Protein 3M5K (pdb70)

Nearest PDB structures (foldseek):
  3m5k-assembly1_B  TM=1.002E+00  e=4.365E-32  Parabacteroides distasonis ATCC 8503
  3kwk-assembly1_A-2  TM=9.848E-01  e=1.058E-24  Bacteroides thetaiotaomicron VPI-5482
  3e10-assembly1_A  TM=9.446E-01  e=2.261E-18  Clostridium acetobutylicum
  5j6c-assembly1_B  TM=9.059E-01  e=4.009E-16  Clostridioides difficile R20291
  8uc3-assembly1_B  TM=8.433E-01  e=1.432E-11  Streptomyces noursei ATCC 11455

Radius of gyration: 19.01 Å; Cα contacts (8 Å, |Δi|>4): 741; chains: 2; bounding box: 57×41×44 Å

InterPro domains:
  IPR000415 Nitroreductase-like [G3DSA:3.40.109.10] (24-194)
  IPR000415 Nitroreductase-like [SSF55469] (28-192)
  IPR029479 Nitroreductase [PF00881] (34-88)
  IPR029479 Nitroreductase [PF00881] (117-173)
  IPR050627 Nitroreductase/BluB [PTHR23026] (22-191)

Organism: Parabacteroides distasonis (strain ATCC 8503 / DSM 20701 / CIP 104284 / JCM 5825 / NCTC 11152) (NCBI:txid435591)

Foldseek 3Di:
DDVLVVLVQWQDAFQAADQDADDPVLVVVLQVQLVFDFDVPLPFKDKDKDQDQVLQCLCVQAPVNVSNRARIKIFIKGQCVSPVPPRLVSSVRSVVSSSSSQSVQKHKHWAAQPPDVSSVVSNCVSVVPDPRMGGTIMGMHGHPDDGGDDPDDCVPDDPPDD/DDPLVVLVQFQDAFDAADQDADDPVLVVVLQVLLVFDDDVPLPFKDKDKDQDQVLQVLCVQAPPSVSNRFRIKIWIKGQCVSPVPCRLVSSVRSNVSSSSSCSCQKHKHWAAQPPDVSSVVSNCVSVVPPPRMTGTIMGMHGGPDDGGDDPDDCVPDDPPDD

Sequence (324 aa):
ENQTLLETILNRKSVRKYKDRRPVEKKEKIIDKLIIRRAGAAPSSRRDRRRPWEFIIVTDRKALDTAEEGLPFARLKETRQAIVVCGDTIKSSNAWFLDCSAASQNLLLAAESGLGAVWTAVYPYPDRIEIVRKKELRLPDDHIPLNVIPVVGYPQKETTPKNKYNVVQQQQIIHHNGWENQTLLEETILNRKSVRKYKDRPVEKEKIDKLIRRAGAAPSSRRDRRRPWEFIIVTDRKALDTAEEGLPFARLKETRQAIVVCGDTIKKSSNNAWFLDCSAASQNLLLAAESGLGAVWTTAVYPYPDRIEIVRKELRLPDHIPLNVIPVVGYPQKETPKNKYNVVQQIHHNGW

Solvent-accessible surface area: 13950 Å² total

B-factor: mean 26.7, std 10.01, range [10.66, 76.01]

CATH classificatio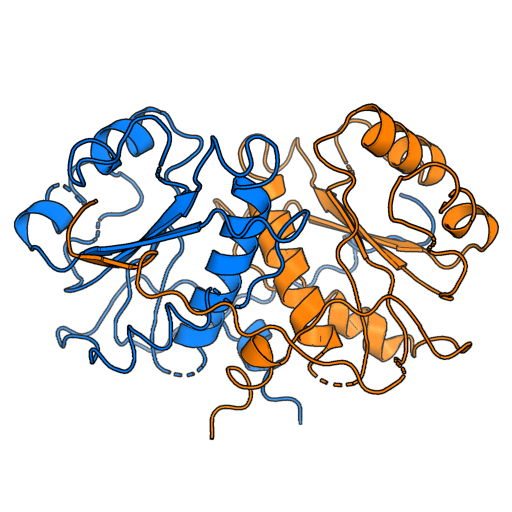n: 3.40.109.10

Secondary structure (DSSP, 8-state):
--HHHHHHHH--------SSPPPHHHHHHHHHH-----GGG---EEEEEE--HHHHH--TT-TT---TT-SEEEEEEE-TTT-TTTHHHHHHHHHHHHHHHHH---EE--EEBTB-HHHHHHHHHHHT--TT---EEEEEE------------GGGEEES--/--HHHHHHHH--B-----SSPPPHHHHHHHHHH-----GGG---EEEEEE--HHHHH---SSTT---TT-SEEEEEEE-TTT-TTTHHHHHHHHHHHHHHHHH---EE--EEBTB-HHHHHHHHHHHT--TT---EEEEEE------------GGGEEES--

Structure (mmCIF, N/CA/C/O backbone):
data_3M5K
#
_entry.id   3M5K
#
_cell.length_a   149.639
_cell.length_b   149.639
_cell.length_c   149.639
_cell.angle_alpha   90.00
_cell.angle_beta   90.00
_cell.angle_gamma   90.00
#
_symmetry.space_group_name_H-M   'P 43 3 2'
#
loop_
_entity.id
_entity.type
_entity.pdbx_description
1 polymer 'Putative NADH dehydrogenase/NAD(P)H nitroreductase'
2 non-polymer 'FLAVIN MONONUCLEOTIDE'
3 non-polymer 'UNKNOWN LIGAND'
4 non-polymer 'CHLORIDE ION'
5 water water
#
loop_
_atom_site.group_PDB
_atom_site.id
_atom_site.type_symbol
_atom_site.label_atom_id
_atom_site.label_alt_id
_atom_site.label_comp_id
_atom_site.label_asym_id
_atom_site.label_entity_id
_atom_site.label_seq_id
_atom_site.pdbx_PDB_ins_code
_atom_site.Cartn_x
_atom_site.Cartn_y
_atom_site.Cartn_z
_atom_site.occupancy
_atom_site.B_iso_or_equiv
_atom_site.auth_seq_id
_atom_site.auth_comp_id
_atom_site.auth_asym_id
_atom_site.auth_atom_id
_atom_site.pdbx_PDB_model_num
ATOM 1 N N . GLU A 1 5 ? 91.871 88.088 40.684 1.00 58.33 27 GLU A N 1
ATOM 2 C CA . GLU A 1 5 ? 90.919 88.786 41.606 1.00 57.08 27 GLU A CA 1
ATOM 3 C C . GLU A 1 5 ? 91.264 88.529 43.071 1.00 52.31 27 GLU A C 1
ATOM 4 O O . GLU A 1 5 ? 91.521 87.391 43.476 1.00 54.34 27 GLU A O 1
ATOM 10 N N . ASN A 1 6 ? 91.222 89.592 43.865 1.00 44.25 28 ASN A N 1
ATOM 11 C CA . ASN A 1 6 ? 91.560 89.502 45.265 1.00 37.14 28 ASN A CA 1
ATOM 12 C C . ASN A 1 6 ? 90.364 90.035 46.042 1.00 33.44 28 ASN A C 1
ATOM 13 O O . ASN A 1 6 ? 90.172 91.241 46.136 1.00 30.44 28 ASN A O 1
ATOM 18 N N . GLN A 1 7 ? 89.542 89.128 46.565 1.00 31.07 29 GLN A N 1
ATOM 19 C CA . GLN A 1 7 ? 88.323 89.533 47.282 1.00 32.92 29 GLN A CA 1
ATOM 20 C C . GLN A 1 7 ? 88.582 90.301 48.586 1.00 28.56 29 GLN A C 1
ATOM 21 O O . GLN A 1 7 ? 87.796 91.174 48.960 1.00 27.88 29 GLN A O 1
ATOM 27 N N . THR A 1 8 ? 89.656 89.941 49.282 1.00 27.03 30 THR A N 1
ATOM 28 C CA . THR A 1 8 ? 90.093 90.669 50.492 1.00 25.22 30 THR A CA 1
ATOM 29 C C . THR A 1 8 ? 90.387 92.148 50.206 1.00 25.10 30 THR A C 1
ATOM 30 O O . THR A 1 8 ? 89.866 93.062 50.890 1.00 24.48 30 THR A O 1
ATOM 34 N N A LEU A 1 9 ? 91.208 92.404 49.192 0.50 24.98 31 LEU A N 1
ATOM 35 N N B LEU A 1 9 ? 91.194 92.405 49.182 0.50 24.93 31 LEU A N 1
ATOM 36 C CA A LEU A 1 9 ? 91.486 93.782 48.773 0.50 25.36 31 LEU A CA 1
ATOM 37 C CA B LEU A 1 9 ? 91.500 93.784 48.795 0.50 25.26 31 LEU A CA 1
ATOM 38 C C A LEU A 1 9 ? 90.223 94.538 48.361 0.50 25.49 31 LEU A C 1
ATOM 39 C C B LEU A 1 9 ? 90.247 94.546 48.331 0.50 25.45 31 LEU A C 1
ATOM 40 O O A LEU A 1 9 ? 90.072 95.710 48.682 0.50 23.99 31 LEU A O 1
ATOM 41 O O B LEU A 1 9 ? 90.121 95.733 48.604 0.50 24.42 31 LEU A O 1
ATOM 50 N N . GLU A 1 10 ? 89.310 93.857 47.664 1.00 26.42 32 GLU A N 1
ATOM 51 C CA . GLU A 1 10 ? 88.023 94.464 47.266 1.00 28.32 32 GLU A CA 1
ATOM 52 C C . GLU A 1 10 ? 87.181 94.875 48.501 1.00 23.94 32 GLU A C 1
ATOM 53 O O . GLU A 1 10 ? 86.595 95.934 48.529 1.00 23.97 32 GLU A O 1
ATOM 59 N N . THR A 1 11 ? 87.145 94.027 49.519 1.00 24.48 33 THR A N 1
ATOM 60 C CA . THR A 1 11 ? 86.427 94.356 50.747 1.00 24.80 33 THR A CA 1
ATOM 61 C C . THR A 1 11 ? 87.064 95.562 51.396 1.00 23.68 33 THR A C 1
ATOM 62 O O . THR A 1 11 ? 86.357 96.482 51.801 1.00 22.78 33 THR A O 1
ATOM 66 N N . ILE A 1 12 ? 88.395 95.532 51.528 1.00 22.01 34 ILE A N 1
ATOM 67 C CA . ILE A 1 12 ? 89.133 96.661 52.085 1.00 22.54 34 ILE A CA 1
ATOM 68 C C . ILE A 1 12 ? 88.788 97.970 51.350 1.00 25.22 34 ILE A C 1
ATOM 69 O O . ILE A 1 12 ? 88.510 99.006 51.971 1.00 22.93 34 ILE A O 1
ATOM 74 N N . LEU A 1 13 ? 88.785 97.936 50.027 1.00 25.19 35 LEU A N 1
ATOM 75 C CA . LEU A 1 13 ? 88.555 99.164 49.259 1.00 26.54 35 LEU A CA 1
ATOM 76 C C . LEU A 1 13 ? 87.057 99.603 49.181 1.00 27.95 35 LEU A C 1
ATOM 77 O O . LEU A 1 13 ? 86.758 100.777 48.966 1.00 29.44 35 LEU A O 1
ATOM 82 N N . ASN A 1 14 ? 86.136 98.680 49.425 1.00 27.80 36 ASN A N 1
ATOM 83 C CA . ASN A 1 14 ? 84.705 98.983 49.422 1.00 30.34 36 ASN A CA 1
ATOM 84 C C . ASN A 1 14 ? 84.072 99.254 50.780 1.00 29.67 36 ASN A C 1
ATOM 85 O O . ASN A 1 14 ? 82.931 99.697 50.843 1.00 25.86 36 ASN A O 1
ATOM 90 N N . ARG A 1 15 ? 84.797 98.974 51.863 1.00 26.10 37 ARG A N 1
ATOM 91 C CA . ARG A 1 15 ? 84.286 99.280 53.195 1.00 25.65 37 ARG A CA 1
ATOM 92 C C . ARG A 1 15 ? 83.905 100.780 53.309 1.00 23.70 37 ARG A C 1
ATOM 93 O O . ARG A 1 15 ? 84.636 101.659 52.836 1.00 24.30 37 ARG A O 1
ATOM 101 N N . LYS A 1 16 ? 82.758 101.071 53.924 1.00 23.82 38 LYS A N 1
ATOM 102 C CA . LYS A 1 16 ? 82.399 102.441 54.277 1.00 23.09 38 LYS A CA 1
ATOM 103 C C . LYS A 1 16 ? 81.641 102.463 55.589 1.00 23.64 38 LYS A C 1
ATOM 104 O O . LYS A 1 16 ? 81.129 101.447 56.013 1.00 25.69 38 LYS A O 1
ATOM 110 N N . SER A 1 17 ? 81.598 103.630 56.227 1.00 23.00 39 SER A N 1
ATOM 111 C CA . SER A 1 17 ? 80.842 103.815 57.460 1.00 23.58 39 SER A CA 1
ATOM 112 C C . SER A 1 17 ? 79.341 103.810 57.086 1.00 24.89 39 SER A C 1
ATOM 113 O O . SER A 1 17 ? 78.934 104.547 56.193 1.00 24.03 39 SER A O 1
ATOM 116 N N . VAL A 1 18 ? 78.571 102.935 57.712 1.00 25.13 40 VAL A N 1
ATOM 117 C CA . VAL A 1 18 ? 77.133 102.848 57.490 1.00 24.66 40 VAL A CA 1
ATOM 118 C C . VAL A 1 18 ? 76.455 103.252 58.784 1.00 25.03 40 VAL A C 1
ATOM 119 O O . VAL A 1 18 ? 76.731 102.685 59.864 1.00 23.16 40 VAL A O 1
ATOM 123 N N . ARG A 1 19 ? 75.585 104.255 58.683 1.00 25.49 41 ARG A N 1
ATOM 124 C CA . ARG A 1 19 ? 74.912 104.863 59.840 1.00 27.05 41 ARG A CA 1
ATOM 125 C C . ARG A 1 19 ? 73.368 104.721 59.839 1.00 29.14 41 ARG A C 1
ATOM 126 O O . ARG A 1 19 ? 72.709 105.248 60.745 1.00 29.49 41 ARG A O 1
ATOM 134 N N . LYS A 1 20 ? 72.824 104.014 58.844 1.00 30.19 42 LYS A N 1
ATOM 135 C CA . LYS A 1 20 ? 71.354 103.767 58.727 1.00 31.96 42 LYS A CA 1
ATOM 136 C C . LYS A 1 20 ? 71.118 102.312 58.407 1.00 31.35 42 LYS A C 1
ATOM 137 O O . LYS A 1 20 ? 71.743 101.766 57.508 1.00 29.77 42 LYS A O 1
ATOM 141 N N . TYR A 1 21 ? 70.225 101.673 59.161 1.00 30.99 43 TYR A N 1
ATOM 142 C CA . TYR A 1 21 ? 70.049 100.224 59.112 1.00 32.34 43 TYR A CA 1
ATOM 143 C C . TYR A 1 21 ? 68.571 99.838 58.879 1.00 35.33 43 TYR A C 1
ATOM 144 O O . TYR A 1 21 ? 67.650 100.599 59.222 1.00 33.53 43 TYR A O 1
ATOM 153 N N . LYS A 1 22 ? 68.372 98.657 58.303 1.00 34.02 44 LYS A N 1
ATOM 154 C CA . LYS A 1 22 ? 67.060 98.025 58.284 1.00 36.86 44 LYS A CA 1
ATOM 155 C C . LYS A 1 22 ? 66.663 97.673 59.695 1.00 37.62 44 LYS A C 1
ATOM 156 O O . LYS A 1 22 ? 67.498 97.550 60.582 1.00 33.05 44 LYS A O 1
ATOM 162 N N . ASP A 1 23 ? 65.375 97.479 59.914 1.00 40.21 45 ASP A N 1
ATOM 163 C CA . ASP A 1 23 ? 64.909 97.235 61.257 1.00 42.98 45 ASP A CA 1
ATOM 164 C C . ASP A 1 23 ? 65.361 95.906 61.829 1.00 43.85 45 ASP A C 1
ATOM 165 O O . ASP A 1 23 ? 65.513 95.788 63.054 1.00 44.97 45 ASP A O 1
ATOM 170 N N A ARG A 1 24 ? 65.597 94.918 60.969 0.50 43.46 46 ARG A N 1
ATOM 171 N N B ARG A 1 24 ? 65.580 94.909 60.977 0.50 43.05 46 ARG A N 1
ATOM 172 C CA A ARG A 1 24 ? 65.809 93.553 61.438 0.50 44.59 46 ARG A CA 1
ATOM 173 C CA B ARG A 1 24 ? 65.766 93.552 61.477 0.50 43.72 46 ARG A CA 1
ATOM 174 C C A ARG A 1 24 ? 67.119 93.345 62.205 0.50 44.31 46 ARG A C 1
ATOM 175 C C B ARG A 1 24 ? 67.099 93.330 62.196 0.50 43.90 46 ARG A C 1
ATOM 176 O O A ARG A 1 24 ? 68.139 93.933 61.856 0.50 43.59 46 ARG A O 1
ATOM 177 O O B ARG A 1 24 ? 68.119 93.891 61.802 0.50 43.11 46 ARG A O 1
ATOM 192 N N . PRO A 1 25 ? 67.090 92.499 63.253 1.00 43.90 47 PRO A N 1
ATOM 193 C CA . PRO A 1 25 ? 68.324 92.206 63.998 1.00 42.48 47 PRO A CA 1
ATOM 194 C C . PRO A 1 25 ? 69.327 91.393 63.183 1.00 40.95 47 PRO A C 1
ATOM 195 O O . PRO A 1 25 ? 68.975 90.735 62.196 1.00 40.05 47 PRO A O 1
ATOM 199 N N . VAL A 1 26 ? 70.584 91.475 63.593 1.00 38.10 48 VAL A N 1
ATOM 200 C CA . VAL A 1 26 ? 71.640 90.703 62.974 1.00 33.72 48 VAL A CA 1
ATOM 201 C C . VAL A 1 26 ? 71.698 89.370 63.703 1.00 34.24 48 VAL A C 1
ATOM 202 O O . VAL A 1 26 ? 71.647 89.324 64.930 1.00 34.27 48 VAL A O 1
ATOM 206 N N . GLU A 1 27 ? 71.815 88.295 62.930 1.00 34.31 49 GLU A N 1
ATOM 207 C CA . GLU A 1 27 ? 71.876 86.933 63.453 1.00 36.52 49 GLU A CA 1
ATOM 208 C C . GLU A 1 27 ? 73.052 86.758 64.417 1.00 36.83 49 GLU A C 1
ATOM 209 O O . GLU A 1 27 ? 74.138 87.325 64.201 1.00 34.38 49 GLU A O 1
ATOM 215 N N A LYS A 1 28 ? 72.837 85.973 65.470 0.50 35.87 50 LYS A N 1
ATOM 216 N N B LYS A 1 28 ? 72.832 85.982 65.477 0.50 35.62 50 LYS A N 1
ATOM 217 C CA A LYS A 1 28 ? 73.861 85.748 66.484 0.50 36.40 50 LYS A CA 1
ATOM 218 C CA B LYS A 1 28 ? 73.860 85.731 66.486 0.50 35.92 50 LYS A CA 1
ATOM 219 C C A LYS A 1 28 ? 75.134 85.111 65.905 0.50 35.97 50 LYS A C 1
ATOM 220 C C B LYS A 1 28 ? 75.135 85.116 65.897 0.50 35.72 50 LYS A C 1
ATOM 221 O O A LYS A 1 28 ? 76.234 85.381 66.394 0.50 34.95 50 LYS A O 1
ATOM 222 O O B LYS A 1 28 ? 76.235 85.404 66.375 0.50 34.63 50 LYS A O 1
ATOM 227 N N . GLU A 1 29 ? 74.983 84.293 64.859 1.00 35.52 51 GLU A N 1
ATOM 228 C CA . GLU A 1 29 ? 76.117 83.639 64.213 1.00 35.65 51 GLU A CA 1
ATOM 229 C C . GLU A 1 29 ? 76.990 84.683 63.522 1.00 34.38 51 GLU A C 1
ATOM 230 O O . GLU A 1 29 ? 78.217 84.591 63.567 1.00 33.33 51 GLU A O 1
ATOM 232 N N . LYS A 1 30 ? 76.350 85.669 62.897 1.00 30.53 52 LYS A N 1
ATOM 233 C CA . LYS A 1 30 ? 77.075 86.753 62.279 1.00 31.01 52 LYS A CA 1
ATOM 234 C C . LYS A 1 30 ? 77.782 87.661 63.329 1.00 29.77 52 LYS A C 1
ATOM 235 O O . LYS A 1 30 ? 78.927 88.032 63.124 1.00 26.13 52 LYS A O 1
ATOM 241 N N A ILE A 1 31 ? 77.110 87.983 64.437 0.50 27.96 53 ILE A N 1
ATOM 242 N N B ILE A 1 31 ? 77.106 87.976 64.436 0.50 28.53 53 ILE A N 1
ATOM 243 C CA A ILE A 1 31 ? 77.758 88.722 65.525 0.50 27.79 53 ILE A CA 1
ATOM 244 C CA B ILE A 1 31 ? 77.738 88.718 65.527 0.50 28.60 53 ILE A CA 1
ATOM 245 C C A ILE A 1 31 ? 79.002 87.979 66.036 0.50 27.42 53 ILE A C 1
ATOM 246 C C B ILE A 1 31 ? 78.987 87.982 66.050 0.50 27.97 53 ILE A C 1
ATOM 247 O O A ILE A 1 31 ? 80.055 88.594 66.278 0.50 25.48 53 ILE A O 1
ATOM 248 O O B ILE A 1 31 ? 80.032 88.606 66.305 0.50 26.16 53 ILE A O 1
ATOM 257 N N . ASP A 1 32 ? 78.898 86.662 66.191 1.00 27.77 54 ASP A N 1
ATOM 258 C CA . ASP A 1 32 ? 80.016 85.892 66.708 1.00 28.31 54 ASP A CA 1
ATOM 259 C C . ASP A 1 32 ? 81.216 85.906 65.737 1.00 26.37 54 ASP A C 1
ATOM 260 O O . ASP A 1 32 ? 82.353 85.955 66.183 1.00 23.51 54 ASP A O 1
ATOM 265 N N . LYS A 1 33 ? 80.949 85.904 64.439 1.00 25.88 55 LYS A N 1
ATOM 266 C CA . LYS A 1 33 ? 82.021 85.979 63.433 1.00 27.74 55 LYS A CA 1
ATOM 267 C C . LYS A 1 33 ? 82.715 87.335 63.454 1.00 25.04 55 LYS A C 1
ATOM 268 O O . LYS A 1 33 ? 83.910 87.416 63.227 1.00 22.30 55 LYS A O 1
ATOM 274 N N . LEU A 1 34 ? 81.947 88.389 63.720 1.00 20.97 56 LEU A N 1
ATOM 275 C CA . LEU A 1 34 ? 82.482 89.735 63.853 1.00 21.68 56 LEU A CA 1
ATOM 276 C C . LEU A 1 34 ? 83.484 89.800 64.998 1.00 21.58 56 LEU A C 1
ATOM 277 O O . LEU A 1 34 ? 84.571 90.377 64.851 1.00 19.95 56 LEU A O 1
ATOM 282 N N A ILE A 1 35 ? 83.114 89.165 66.107 0.50 21.28 57 ILE A N 1
ATOM 283 N N B ILE A 1 35 ? 83.161 89.202 66.137 0.50 21.97 57 ILE A N 1
ATOM 284 C CA A ILE A 1 35 ? 83.940 89.111 67.309 0.50 19.88 57 ILE A CA 1
ATOM 285 C CA B ILE A 1 35 ? 84.070 89.275 67.287 0.50 20.96 57 ILE A CA 1
ATOM 286 C C A ILE A 1 35 ? 85.207 88.296 67.018 0.50 19.64 57 ILE A C 1
ATOM 287 C C B ILE A 1 35 ? 85.237 88.282 67.113 0.50 22.09 57 ILE A C 1
ATOM 288 O O A ILE A 1 35 ? 86.317 88.722 67.290 0.50 17.15 57 ILE A O 1
ATOM 289 O O B ILE A 1 35 ? 86.345 88.520 67.576 0.50 18.63 57 ILE A O 1
ATOM 298 N N A ARG A 1 36 ? 85.016 87.107 66.474 0.50 18.77 58 ARG A N 1
ATOM 299 N N B ARG A 1 36 ? 84.974 87.166 66.448 0.50 22.66 58 ARG A N 1
ATOM 300 C CA A ARG A 1 36 ? 86.143 86.229 66.124 0.50 19.13 58 ARG A CA 1
ATOM 301 C CA B ARG A 1 36 ? 86.057 86.248 66.063 0.50 25.04 58 ARG A CA 1
ATOM 302 C C A ARG A 1 36 ? 87.135 86.926 65.187 0.50 19.52 58 ARG A C 1
ATOM 303 C C B ARG A 1 36 ? 87.103 86.968 65.233 0.50 22.47 58 ARG A C 1
ATOM 304 O O A ARG A 1 36 ? 88.349 86.743 65.307 0.50 18.95 58 ARG A O 1
ATOM 305 O O B ARG A 1 36 ? 88.308 86.821 65.452 0.50 21.99 58 ARG A O 1
ATOM 320 N N . ALA A 1 37 ? 86.615 87.708 64.243 1.00 19.88 59 ALA A N 1
ATOM 321 C CA . ALA A 1 37 ? 87.459 88.527 63.370 1.00 19.86 59 ALA A CA 1
ATOM 322 C C . ALA A 1 37 ? 88.283 89.509 64.185 1.00 18.48 59 ALA A C 1
ATOM 323 O O . ALA A 1 37 ? 89.492 89.578 64.030 1.00 18.06 59 ALA A O 1
ATOM 325 N N . GLY A 1 38 ? 87.640 90.265 65.074 1.00 18.57 60 GLY A N 1
ATOM 326 C CA . GLY A 1 38 ? 88.370 91.171 65.967 1.00 18.29 60 GLY A CA 1
ATOM 327 C C . GLY A 1 38 ? 89.478 90.527 66.768 1.00 18.39 60 GLY A C 1
ATOM 328 O O . GLY A 1 38 ? 90.582 91.058 66.876 1.00 18.38 60 GLY A O 1
ATOM 345 N N . ALA A 1 40 ? 91.225 88.038 66.062 1.00 19.17 62 ALA A N 1
ATOM 346 C CA . ALA A 1 40 ? 92.342 87.604 65.194 1.00 17.92 62 ALA A CA 1
ATOM 347 C C . ALA A 1 40 ? 93.408 88.699 64.951 1.00 16.60 62 ALA A C 1
ATOM 348 O O . ALA A 1 40 ? 94.423 88.467 64.288 1.00 17.53 62 ALA A O 1
ATOM 350 N N . ALA A 1 41 ? 93.191 89.900 65.475 1.00 17.81 63 ALA A N 1
ATOM 351 C CA . ALA A 1 41 ? 94.158 91.002 65.331 1.00 17.75 63 ALA A CA 1
ATOM 352 C C . ALA A 1 41 ? 95.538 90.628 65.839 1.00 17.20 63 ALA A C 1
ATOM 353 O O . ALA A 1 41 ? 95.679 89.757 66.723 1.00 17.52 63 ALA A O 1
ATOM 355 N N . PRO A 1 42 ? 96.561 91.327 65.318 1.00 15.93 64 PRO A N 1
ATOM 356 C CA . PRO A 1 42 ? 97.871 91.238 65.947 1.00 16.83 64 PRO A CA 1
ATOM 357 C C . PRO A 1 42 ? 97.812 91.958 67.308 1.00 17.47 64 PRO A C 1
ATOM 358 O O . PRO A 1 42 ? 96.901 92.747 67.542 1.00 17.43 64 PRO A O 1
ATOM 362 N N . SER A 1 43 ? 98.803 91.721 68.162 1.00 16.49 65 SER A N 1
ATOM 363 C CA . SER A 1 43 ? 98.798 92.232 69.523 1.00 15.88 65 SER A CA 1
ATOM 364 C C . SER A 1 43 ? 100.226 92.367 70.022 1.00 16.21 65 SER A C 1
ATOM 365 O O . SER A 1 43 ? 101.009 91.421 69.946 1.00 17.04 65 SER A O 1
ATOM 368 N N . SER A 1 44 ? 100.572 93.528 70.543 1.00 16.56 66 SER A N 1
ATOM 369 C CA . SER A 1 44 ? 101.887 93.746 71.125 1.00 18.92 66 SER A CA 1
ATOM 370 C C . SER A 1 44 ? 102.180 92.721 72.233 1.00 19.49 66 SER A C 1
ATOM 371 O O . SER A 1 44 ? 101.406 92.590 73.198 1.00 18.30 66 SER A O 1
ATOM 374 N N A ARG A 1 45 ? 103.305 92.022 72.068 0.50 19.97 67 ARG A N 1
ATOM 375 N N B ARG A 1 45 ? 103.278 91.978 72.098 0.50 20.20 67 ARG A N 1
ATOM 376 C CA A ARG A 1 45 ? 103.745 90.919 72.928 0.50 20.38 67 ARG A CA 1
ATOM 377 C CA B ARG A 1 45 ? 103.665 90.947 73.077 0.50 20.37 67 ARG A CA 1
ATOM 378 C C A ARG A 1 45 ? 102.641 89.890 73.149 0.50 18.96 67 ARG A C 1
ATOM 379 C C B ARG A 1 45 ? 102.636 89.823 73.153 0.50 19.45 67 ARG A C 1
ATOM 380 O O A ARG A 1 45 ? 102.593 89.252 74.201 0.50 19.73 67 ARG A O 1
ATOM 381 O O B ARG A 1 45 ? 102.634 89.031 74.100 0.50 20.34 67 ARG A O 1
ATOM 390 N N . ASP A 1 46 ? 101.779 89.732 72.143 1.00 17.64 68 ASP A N 1
ATOM 391 C CA . ASP A 1 46 ? 100.642 88.818 72.177 1.00 19.30 68 ASP A CA 1
ATOM 392 C C . ASP A 1 46 ? 99.861 88.816 73.518 1.00 17.43 68 ASP A C 1
ATOM 393 O O . ASP A 1 46 ? 99.486 87.756 74.031 1.00 18.84 68 ASP A O 1
ATOM 398 N N A ARG A 1 47 ? 99.597 90.010 74.055 0.50 18.78 69 ARG A N 1
ATOM 399 N N B ARG A 1 47 ? 99.586 90.006 74.045 0.50 18.35 69 ARG A N 1
ATOM 400 C CA A ARG A 1 47 ? 98.856 90.147 75.325 0.50 19.25 69 ARG A CA 1
ATOM 401 C CA B ARG A 1 47 ? 98.890 90.117 75.330 0.50 18.76 69 ARG A CA 1
ATOM 402 C C A ARG A 1 47 ? 97.361 89.889 75.166 0.50 18.58 69 ARG A C 1
ATOM 403 C C B ARG A 1 47 ? 97.361 90.135 75.226 0.50 17.66 69 ARG A C 1
ATOM 404 O O A ARG A 1 47 ? 96.701 89.346 76.080 0.50 17.51 69 ARG A O 1
ATOM 405 O O B ARG A 1 47 ? 96.684 90.053 76.264 0.50 17.04 69 ARG A O 1
ATOM 420 N N . ARG A 1 48 ? 96.834 90.261 73.996 1.00 17.37 70 ARG A N 1
ATOM 421 C CA . ARG A 1 48 ? 95.423 90.110 73.676 1.00 18.72 70 ARG A CA 1
ATOM 422 C C . ARG A 1 48 ? 94.512 90.881 74.651 1.00 18.81 70 ARG A C 1
ATOM 423 O O . ARG A 1 48 ? 93.613 90.293 75.305 1.00 18.92 70 ARG A O 1
ATOM 431 N N . PRO A 1 49 ? 94.740 92.183 74.743 1.00 17.89 71 PRO A N 1
ATOM 432 C CA . PRO A 1 49 ? 94.100 92.962 75.813 1.00 18.77 71 PRO A CA 1
ATOM 433 C C . PRO A 1 49 ? 92.681 93.462 75.521 1.00 19.28 71 PRO A C 1
ATOM 434 O O . PRO A 1 49 ? 92.189 94.341 76.212 1.00 25.59 71 PRO A O 1
ATOM 438 N N . TRP A 1 50 ? 92.039 92.909 74.510 1.00 20.06 72 TRP A N 1
ATOM 439 C CA . TRP A 1 50 ? 90.731 93.341 74.093 1.00 17.62 72 TRP A CA 1
ATOM 440 C C . TRP A 1 50 ? 89.587 92.639 74.862 1.00 18.27 72 TRP A C 1
ATOM 441 O O . TRP A 1 50 ? 89.727 91.518 75.344 1.00 17.05 72 TRP A O 1
ATOM 452 N N . GLU A 1 51 ? 88.467 93.339 74.940 1.00 17.99 73 GLU A N 1
ATOM 453 C CA . GLU A 1 51 ? 87.204 92.846 75.536 1.00 18.18 73 GLU A CA 1
ATOM 454 C C . GLU A 1 51 ? 86.100 93.412 74.655 1.00 19.93 73 GLU A C 1
ATOM 455 O O . GLU A 1 51 ? 86.140 94.592 74.298 1.00 19.54 73 GLU A O 1
ATOM 461 N N . PHE A 1 52 ? 85.120 92.578 74.305 1.00 18.43 74 PHE A N 1
ATOM 462 C CA . PHE A 1 52 ? 84.042 92.942 73.431 1.00 18.47 74 PHE A CA 1
ATOM 463 C C . PHE A 1 52 ? 82.703 92.903 74.172 1.00 19.17 74 PHE A C 1
ATOM 464 O O . PHE A 1 52 ? 82.334 91.866 74.761 1.00 18.02 74 PHE A O 1
ATOM 472 N N . ILE A 1 53 ? 81.976 94.019 74.148 1.00 19.47 75 ILE A N 1
ATOM 473 C CA . ILE A 1 53 ? 80.640 94.053 74.759 1.00 19.36 75 ILE A CA 1
ATOM 474 C C . ILE A 1 53 ? 79.576 94.076 73.645 1.00 17.69 75 ILE A C 1
ATOM 475 O O . ILE A 1 53 ? 79.516 95.015 72.835 1.00 17.35 75 ILE A O 1
ATOM 480 N N . ILE A 1 54 ? 78.742 93.037 73.603 1.00 19.32 76 ILE A N 1
ATOM 481 C CA . ILE A 1 54 ? 77.629 92.979 72.667 1.00 21.77 76 ILE A CA 1
ATOM 482 C C . ILE A 1 54 ? 76.412 93.622 73.403 1.00 22.26 76 ILE A C 1
ATOM 483 O O . ILE A 1 54 ? 75.975 93.129 74.446 1.00 21.40 76 ILE A O 1
ATOM 488 N N . VAL A 1 55 ? 75.903 94.721 72.865 1.00 21.63 77 VAL A N 1
ATOM 489 C CA . VAL A 1 55 ? 74.861 95.486 73.548 1.00 20.91 77 VAL A CA 1
ATOM 490 C C . VAL A 1 55 ? 73.596 95.362 72.708 1.00 22.23 77 VAL A C 1
ATOM 491 O O . VAL A 1 55 ? 73.533 95.846 71.578 1.00 19.16 77 VAL A O 1
ATOM 495 N N . THR A 1 56 ? 72.612 94.672 73.278 1.00 21.69 78 THR A N 1
ATOM 496 C CA . THR A 1 56 ? 71.280 94.568 72.687 1.00 22.96 78 THR A CA 1
ATOM 497 C C . THR A 1 56 ? 70.187 95.238 73.559 1.00 23.92 78 THR A C 1
ATOM 498 O O . THR A 1 56 ? 69.099 95.432 73.089 1.00 26.41 78 THR A O 1
ATOM 502 N N . ASP A 1 57 ? 70.487 95.610 74.806 1.00 24.79 79 ASP A N 1
ATOM 503 C CA . ASP A 1 57 ? 69.510 96.214 75.699 1.00 22.68 79 ASP A CA 1
ATOM 504 C C . ASP A 1 57 ? 69.064 97.598 75.173 1.00 25.93 79 ASP A C 1
ATOM 505 O O . ASP A 1 57 ? 69.866 98.530 75.046 1.00 21.75 79 ASP A O 1
ATOM 510 N N . ARG A 1 58 ? 67.774 97.711 74.877 1.00 26.44 80 ARG A N 1
ATOM 511 C CA . ARG A 1 58 ? 67.185 98.939 74.324 1.00 23.77 80 ARG A CA 1
ATOM 512 C C . ARG A 1 58 ? 67.449 100.179 75.159 1.00 23.23 80 ARG A C 1
ATOM 513 O O . ARG A 1 58 ? 67.845 101.224 74.639 1.00 23.20 80 ARG A O 1
ATOM 521 N N . LYS A 1 59 ? 67.251 100.067 76.472 1.00 24.36 81 LYS A N 1
ATOM 522 C CA . LYS A 1 59 ? 67.476 101.185 77.369 1.00 25.67 81 LYS A CA 1
ATOM 523 C C . LYS A 1 59 ? 68.951 101.658 77.307 1.00 25.88 81 LYS A C 1
ATOM 524 O O . LYS A 1 59 ? 69.216 102.857 77.225 1.00 25.72 81 LYS A O 1
ATOM 530 N N . ALA A 1 60 ? 69.903 100.716 77.347 1.00 26.01 82 ALA A N 1
ATOM 531 C CA . ALA A 1 60 ? 71.329 101.098 77.312 1.00 24.67 82 ALA A CA 1
ATOM 532 C C . ALA A 1 60 ? 71.680 101.761 75.976 1.00 19.68 82 ALA A C 1
ATOM 533 O O . ALA A 1 60 ? 72.398 102.770 75.928 1.00 22.58 82 ALA A O 1
ATOM 535 N N . LEU A 1 61 ? 71.168 101.203 74.889 1.00 20.70 83 LEU A N 1
ATOM 536 C CA . LEU A 1 61 ? 71.457 101.727 73.551 1.00 20.15 83 LEU A CA 1
ATOM 537 C C . LEU A 1 61 ? 70.917 103.144 73.402 1.00 23.40 83 LEU A C 1
ATOM 538 O O . LEU A 1 61 ? 71.618 104.067 72.929 1.00 21.55 83 LEU A O 1
ATOM 543 N N . ASP A 1 62 ? 69.680 103.324 73.849 1.00 23.71 84 ASP A N 1
ATOM 544 C CA . ASP A 1 62 ? 69.050 104.651 73.802 1.00 23.77 84 ASP A CA 1
ATOM 545 C C . ASP A 1 62 ? 69.723 105.682 74.724 1.00 23.50 84 ASP A C 1
ATOM 546 O O . ASP A 1 62 ? 69.844 106.813 74.343 1.00 23.04 84 ASP A O 1
ATOM 551 N N . THR A 1 63 ? 70.154 105.272 75.925 1.00 22.99 85 THR A N 1
ATOM 552 C CA . THR A 1 63 ? 70.790 106.168 76.872 1.00 24.16 85 THR A CA 1
ATOM 553 C C . THR A 1 63 ? 72.153 106.619 76.314 1.00 24.61 85 THR A C 1
ATOM 554 O O . THR A 1 63 ? 72.492 107.797 76.349 1.00 23.85 85 THR A O 1
ATOM 566 N N . ALA A 1 65 ? 72.989 106.663 73.016 1.00 20.85 87 ALA A N 1
ATOM 567 C CA . ALA A 1 65 ? 72.597 107.570 71.931 1.00 20.76 87 ALA A CA 1
ATOM 568 C C . ALA A 1 65 ? 72.362 109.015 72.426 1.00 21.89 87 ALA A C 1
ATOM 569 O O . ALA A 1 65 ? 72.886 109.964 71.843 1.00 23.69 87 ALA A O 1
ATOM 571 N N A GLU A 1 66 ? 71.635 109.149 73.528 0.50 23.51 88 GLU A N 1
ATOM 572 N N B GLU A 1 66 ? 71.587 109.163 73.499 0.50 22.57 88 GLU A N 1
ATOM 573 C CA A GLU A 1 66 ? 71.233 110.456 74.042 0.50 26.78 88 GLU A CA 1
ATOM 574 C CA B GLU A 1 66 ? 71.255 110.484 74.047 0.50 24.69 88 GLU A CA 1
ATOM 575 C C A GLU A 1 66 ? 72.374 111.207 74.765 0.50 27.03 88 GLU A C 1
ATOM 576 C C B GLU A 1 66 ? 72.493 111.241 74.533 0.50 25.98 88 GLU A C 1
ATOM 577 O O A GLU A 1 66 ? 72.258 112.413 75.062 0.50 27.30 88 GLU A O 1
ATOM 578 O O B GLU A 1 66 ? 72.565 112.479 74.444 0.50 24.97 88 GLU A O 1
ATOM 589 N N . GLY A 1 67 ? 73.468 110.492 75.046 1.00 25.67 89 GLY A N 1
ATOM 590 C CA . GLY A 1 67 ? 74.674 111.087 75.618 1.00 25.29 89 GLY A CA 1
ATOM 591 C C . GLY A 1 67 ? 75.887 111.184 74.720 1.00 25.95 89 GLY A C 1
ATOM 592 O O . GLY A 1 67 ? 76.912 111.677 75.158 1.00 23.82 89 GLY A O 1
ATOM 593 N N . LEU A 1 68 ? 75.788 110.700 73.486 1.00 25.91 90 LEU A N 1
ATOM 594 C CA . LEU A 1 68 ? 76.881 110.715 72.525 1.00 26.78 90 LEU A CA 1
ATOM 595 C C . LEU A 1 68 ? 76.457 111.486 71.252 1.00 28.04 90 LEU A C 1
ATOM 596 O O . LEU A 1 68 ? 75.825 110.919 70.333 1.00 26.50 90 LEU A O 1
ATOM 601 N N . PRO A 1 69 ? 76.785 112.785 71.199 1.00 32.19 91 PRO A N 1
ATOM 602 C CA . PRO A 1 69 ? 76.623 113.593 69.990 1.00 34.30 91 PRO A CA 1
ATOM 603 C C . PRO A 1 69 ? 76.966 112.952 68.641 1.00 34.46 91 PRO A C 1
ATOM 604 O O . PRO A 1 69 ? 76.249 113.186 67.678 1.00 37.40 91 PRO A O 1
ATOM 608 N N . PHE A 1 70 ? 78.001 112.147 68.517 1.00 32.76 92 PHE A N 1
ATOM 609 C CA . PHE A 1 70 ? 78.214 111.584 67.166 1.00 35.47 92 PHE A CA 1
ATOM 610 C C . PHE A 1 70 ? 77.837 110.126 67.014 1.00 31.68 92 PHE A C 1
ATOM 611 O O . PHE A 1 70 ? 78.271 109.436 66.072 1.00 29.88 92 PHE A O 1
ATOM 619 N N . ALA A 1 71 ? 76.985 109.655 67.922 1.00 27.66 93 ALA A N 1
ATOM 620 C CA . ALA A 1 71 ? 76.550 108.272 67.914 1.00 27.05 93 ALA A CA 1
ATOM 621 C C . ALA A 1 71 ? 75.034 108.188 68.100 1.00 27.55 93 ALA A C 1
ATOM 622 O O . ALA A 1 71 ? 74.506 107.258 68.708 1.00 25.25 93 ALA A O 1
ATOM 624 N N . ARG A 1 72 ? 74.310 109.135 67.506 1.00 28.85 94 ARG A N 1
ATOM 625 C CA . ARG A 1 72 ? 72.851 109.174 67.699 1.00 30.03 94 ARG A CA 1
ATOM 626 C C . ARG A 1 72 ? 72.145 107.989 67.029 1.00 27.97 94 ARG A C 1
ATOM 627 O O . ARG A 1 72 ? 71.019 107.635 67.412 1.00 27.95 94 ARG A O 1
ATOM 651 N N . LEU A 1 74 ? 72.694 104.971 67.400 1.00 25.63 96 LEU A N 1
ATOM 652 C CA . LEU A 1 74 ? 72.470 103.894 68.375 1.00 26.55 96 LEU A CA 1
ATOM 653 C C . LEU A 1 74 ? 70.965 103.704 68.673 1.00 28.44 96 LEU A C 1
ATOM 654 O O . LEU A 1 74 ? 70.529 102.616 69.021 1.00 26.09 96 LEU A O 1
ATOM 659 N N . LYS A 1 75 ? 70.192 104.782 68.541 1.00 31.34 97 LYS A N 1
ATOM 660 C CA . LYS A 1 75 ? 68.728 104.711 68.733 1.00 33.92 97 LYS A CA 1
ATOM 661 C C . LYS A 1 75 ? 68.043 103.914 67.637 1.00 33.91 97 LYS A C 1
ATOM 662 O O . LYS A 1 75 ? 66.925 103.423 67.839 1.00 31.66 97 LYS A O 1
ATOM 668 N N . GLU A 1 76 ? 68.718 103.785 66.491 1.00 31.98 98 GLU A N 1
ATOM 669 C CA . GLU A 1 76 ? 68.173 103.171 65.293 1.00 33.95 98 GLU A CA 1
ATOM 670 C C . GLU A 1 76 ? 68.788 101.817 64.934 1.00 32.62 98 GLU A C 1
ATOM 671 O O . GLU A 1 76 ? 68.674 101.374 63.799 1.00 34.00 98 GLU A O 1
ATOM 677 N N . THR A 1 77 ? 69.423 101.155 65.901 1.00 31.25 99 THR A N 1
ATOM 678 C CA . THR A 1 77 ? 69.881 99.793 65.695 1.00 27.64 99 THR A CA 1
ATOM 679 C C . THR A 1 77 ? 69.473 98.922 66.855 1.00 26.67 99 THR A C 1
ATOM 680 O O . THR A 1 77 ? 69.201 99.429 67.932 1.00 26.19 99 THR A O 1
ATOM 684 N N . ARG A 1 78 ? 69.443 97.609 66.628 1.00 26.27 100 ARG A N 1
ATOM 685 C CA . ARG A 1 78 ? 69.123 96.663 67.677 1.00 30.54 100 ARG A CA 1
ATOM 686 C C . ARG A 1 78 ? 70.382 96.111 68.323 1.00 26.66 100 ARG A C 1
ATOM 687 O O . ARG A 1 78 ? 70.303 95.410 69.325 1.00 24.54 100 ARG A O 1
ATOM 695 N N . GLN A 1 79 ? 71.549 96.403 67.746 1.00 25.36 101 GLN A N 1
ATOM 696 C CA . GLN A 1 79 ? 72.789 95.857 68.280 1.00 24.13 101 GLN A CA 1
ATOM 697 C C . GLN A 1 79 ? 74.009 96.731 67.969 1.00 22.65 101 GLN A C 1
ATOM 698 O O . GLN A 1 79 ? 74.124 97.346 66.893 1.00 22.49 101 GLN A O 1
ATOM 704 N N . ALA A 1 80 ? 74.908 96.765 68.942 1.00 21.49 102 ALA A N 1
ATOM 705 C CA . ALA A 1 80 ? 76.196 97.436 68.807 1.00 20.44 102 ALA A CA 1
ATOM 706 C C . ALA A 1 80 ? 77.237 96.623 69.552 1.00 19.80 102 ALA A C 1
ATOM 707 O O . ALA A 1 80 ? 76.935 95.940 70.534 1.00 21.10 102 ALA A O 1
ATOM 709 N N . ILE A 1 81 ? 78.479 96.750 69.103 1.00 18.91 103 ILE A N 1
ATOM 710 C CA . ILE A 1 81 ? 79.604 96.144 69.773 1.00 17.16 103 ILE A CA 1
ATOM 711 C C . ILE A 1 81 ? 80.566 97.231 70.269 1.00 16.80 103 ILE A C 1
ATOM 712 O O . ILE A 1 81 ? 80.981 98.113 69.508 1.00 19.24 103 ILE A O 1
ATOM 717 N N . VAL A 1 82 ? 80.908 97.148 71.543 1.00 17.19 104 VAL A N 1
ATOM 718 C CA . VAL A 1 82 ? 81.860 98.075 72.182 1.00 16.86 104 VAL A CA 1
ATOM 719 C C . VAL A 1 82 ? 83.203 97.378 72.367 1.00 18.84 104 VAL A C 1
ATOM 720 O O . VAL A 1 82 ? 83.290 96.366 73.080 1.00 17.42 104 VAL A O 1
ATOM 724 N N . VAL A 1 83 ? 84.225 97.868 71.658 1.00 17.59 105 VAL A N 1
ATOM 725 C CA . VAL A 1 83 ? 85.561 97.326 71.791 1.00 16.00 105 VAL A CA 1
ATOM 726 C C . VAL A 1 83 ? 86.281 98.075 72.904 1.00 14.96 105 VAL A C 1
ATOM 727 O O . VAL A 1 83 ? 86.368 99.293 72.867 1.00 15.86 105 VAL A O 1
ATOM 731 N N . CYS A 1 84 ? 86.805 97.314 73.876 1.00 15.38 106 CYS A N 1
ATOM 732 C CA . CYS A 1 84 ? 87.490 97.838 75.043 1.00 17.01 106 CYS A CA 1
ATOM 733 C C . CYS A 1 84 ? 88.909 97.285 75.159 1.00 16.38 106 CYS A C 1
ATOM 734 O O . CYS A 1 84 ? 89.196 96.198 74.651 1.00 18.07 106 CYS A O 1
ATOM 737 N N . GLY A 1 85 ? 89.774 98.026 75.847 1.00 17.13 107 GLY A N 1
ATOM 738 C CA . GLY A 1 85 ? 91.091 97.532 76.155 1.00 16.79 107 GLY A CA 1
ATOM 739 C C . GLY A 1 85 ? 91.310 97.418 77.636 1.00 19.07 107 GLY A C 1
ATOM 740 O O . GLY A 1 85 ? 90.760 98.199 78.448 1.00 18.38 107 GLY A O 1
ATOM 741 N N . ASP A 1 86 ? 92.019 96.362 78.008 1.00 18.06 108 ASP A N 1
ATOM 742 C CA . ASP A 1 86 ? 92.405 96.170 79.388 1.00 19.40 108 ASP A CA 1
ATOM 743 C C . ASP A 1 86 ? 93.760 96.857 79.616 1.00 18.10 108 ASP A C 1
ATOM 744 O O . ASP A 1 86 ? 94.820 96.404 79.150 1.00 20.80 108 ASP A O 1
ATOM 749 N N . THR A 1 87 ? 93.731 97.928 80.388 1.00 17.47 109 THR A N 1
ATOM 750 C CA . THR A 1 87 ? 94.898 98.810 80.554 1.00 18.47 109 THR A CA 1
ATOM 751 C C . THR A 1 87 ? 95.903 98.223 81.547 1.00 20.77 109 THR A C 1
ATOM 752 O O . THR A 1 87 ? 97.038 98.688 81.610 1.00 27.44 109 THR A O 1
ATOM 756 N N . ILE A 1 88 ? 95.506 97.217 82.315 1.00 21.73 110 ILE A N 1
ATOM 757 C CA . ILE A 1 88 ? 96.472 96.443 83.103 1.00 21.10 110 ILE A CA 1
ATOM 758 C C . ILE A 1 88 ? 97.279 95.459 82.210 1.00 20.30 110 ILE A C 1
ATOM 759 O O . ILE A 1 88 ? 98.478 95.325 82.391 1.00 20.33 110 ILE A O 1
ATOM 764 N N . LYS A 1 89 ? 96.621 94.795 81.269 1.00 17.72 111 LYS A N 1
ATOM 765 C CA . LYS A 1 89 ? 97.268 93.814 80.389 1.00 19.96 111 LYS A CA 1
ATOM 766 C C . LYS A 1 89 ? 98.230 94.500 79.435 1.00 20.38 111 LYS A C 1
ATOM 767 O O . LYS A 1 89 ? 99.286 93.967 79.140 1.00 20.87 111 LYS A O 1
ATOM 773 N N . SER A 1 90 ? 97.880 95.682 78.946 1.00 18.09 112 SER A N 1
ATOM 774 C CA . SER A 1 90 ? 98.755 96.387 77.985 1.00 19.06 112 SER A CA 1
ATOM 775 C C . SER A 1 90 ? 98.608 97.890 78.068 1.00 18.67 112 SER A C 1
ATOM 776 O O . SER A 1 90 ? 97.919 98.497 77.256 1.00 17.97 112 SER A O 1
ATOM 779 N N . SER A 1 91 ? 99.265 98.515 79.047 1.00 19.93 113 SER A N 1
ATOM 780 C CA . SER A 1 91 ? 99.021 99.933 79.268 1.00 20.47 113 SER A CA 1
ATOM 781 C C . SER A 1 91 ? 99.557 100.804 78.130 1.00 20.80 113 SER A C 1
ATOM 782 O O . SER A 1 91 ? 99.011 101.866 77.882 1.00 18.30 113 SER A O 1
ATOM 785 N N . ASN A 1 92 ? 100.565 100.320 77.402 1.00 18.48 114 ASN A N 1
ATOM 786 C CA . ASN A 1 92 ? 101.153 101.068 76.278 1.00 19.38 114 ASN A CA 1
ATOM 787 C C . ASN A 1 92 ? 100.781 100.610 74.856 1.00 20.33 114 ASN A C 1
ATOM 788 O O . ASN A 1 92 ? 101.320 101.142 73.874 1.00 23.69 114 ASN A O 1
ATOM 793 N N . ALA A 1 93 ? 99.902 99.610 74.724 1.00 17.77 115 ALA A N 1
ATOM 794 C CA . ALA A 1 93 ? 99.519 99.118 73.399 1.00 18.82 115 ALA A CA 1
ATOM 795 C C . ALA A 1 93 ? 98.064 98.734 73.223 1.00 16.08 115 ALA A C 1
ATOM 796 O O . ALA A 1 93 ? 97.652 98.447 72.079 1.00 15.35 115 ALA A O 1
ATOM 798 N N . TRP A 1 94 ? 97.243 98.748 74.291 1.00 17.18 116 TRP A N 1
ATOM 799 C CA . TRP A 1 94 ? 95.867 98.287 74.133 1.00 17.93 116 TRP A CA 1
ATOM 800 C C . TRP A 1 94 ? 95.155 99.086 73.007 1.00 16.40 116 TRP A C 1
ATOM 801 O O . TRP A 1 94 ? 94.379 98.523 72.263 1.00 17.04 116 TRP A O 1
ATOM 812 N N . PHE A 1 95 ? 95.411 100.401 72.933 1.00 16.26 117 PHE A N 1
ATOM 813 C CA . PHE A 1 95 ? 94.743 101.286 71.964 1.00 17.18 117 PHE A CA 1
ATOM 814 C C . PHE A 1 95 ? 95.198 101.020 70.504 1.00 19.41 117 PHE A C 1
ATOM 815 O O . PHE A 1 95 ? 94.485 101.339 69.551 1.00 19.19 117 PHE A O 1
ATOM 823 N N . LEU A 1 96 ? 96.357 100.406 70.347 1.00 17.83 118 LEU A N 1
ATOM 824 C CA . LEU A 1 96 ? 96.837 99.965 69.032 1.00 17.75 118 LEU A CA 1
ATOM 825 C C . LEU A 1 96 ? 96.201 98.611 68.675 1.00 15.99 118 LEU A C 1
ATOM 826 O O . LEU A 1 96 ? 95.526 98.495 67.657 1.00 14.75 118 LEU A O 1
ATOM 831 N N . ASP A 1 97 ? 96.373 97.620 69.552 1.00 17.06 119 ASP A N 1
ATOM 832 C CA . ASP A 1 97 ? 95.781 96.305 69.390 1.00 17.12 119 ASP A CA 1
ATOM 833 C C . ASP A 1 97 ? 94.290 96.412 69.131 1.00 15.60 119 ASP A C 1
ATOM 834 O O . ASP A 1 97 ? 93.740 95.732 68.246 1.00 15.94 119 ASP A O 1
ATOM 839 N N . CYS A 1 98 ? 93.599 97.217 69.951 1.00 16.57 120 CYS A N 1
ATOM 840 C CA . CYS A 1 98 ? 92.147 97.306 69.847 1.00 17.40 120 CYS A CA 1
ATOM 841 C C . CYS A 1 98 ? 91.668 98.064 68.619 1.00 16.62 120 CYS A C 1
ATOM 842 O O . CYS A 1 98 ? 90.566 97.819 68.118 1.00 16.13 120 CYS A O 1
ATOM 845 N N . SER A 1 99 ? 92.501 98.969 68.108 1.00 1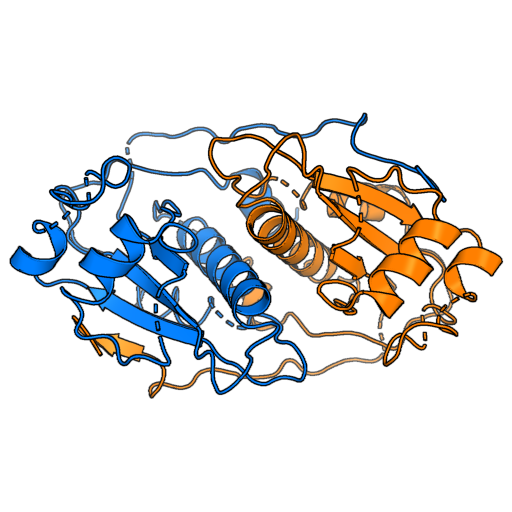6.53 121 SER A N 1
ATOM 846 C CA . SER A 1 99 ? 92.222 99.622 66.833 1.00 14.46 121 SER A CA 1
ATOM 847 C C . SER A 1 99 ? 92.349 98.628 65.668 1.00 15.15 121 SER A C 1
ATOM 848 O O . SER A 1 99 ? 91.527 98.619 64.768 1.00 16.44 121 SER A O 1
ATOM 851 N N . ALA A 1 100 ? 93.365 97.769 65.706 1.00 15.54 122 ALA A N 1
ATOM 852 C CA . ALA A 1 100 ? 93.511 96.680 64.720 1.00 16.28 122 ALA A CA 1
ATOM 853 C C . ALA A 1 100 ? 92.333 95.683 64.804 1.00 16.15 122 ALA A C 1
ATOM 854 O O . ALA A 1 100 ? 91.791 95.259 63.800 1.00 17.52 122 ALA A O 1
ATOM 856 N N . ALA A 1 101 ? 91.932 95.314 66.015 1.00 16.00 123 ALA A N 1
ATOM 857 C CA . ALA A 1 101 ? 90.760 94.467 66.216 1.00 17.17 123 ALA 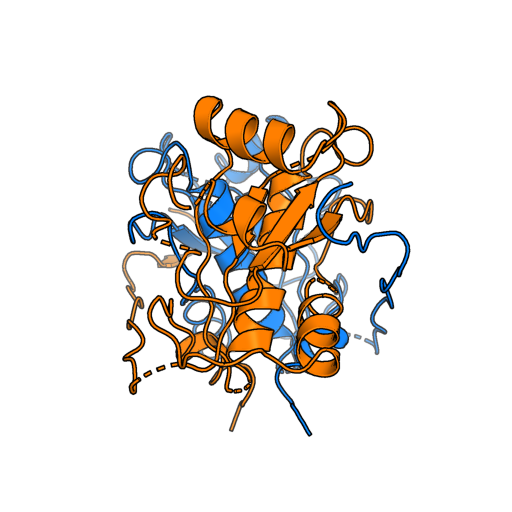A CA 1
ATOM 858 C C . ALA A 1 101 ? 89.505 95.093 65.614 1.00 17.95 123 ALA A C 1
ATOM 859 O O . ALA A 1 101 ? 88.705 94.410 64.928 1.00 17.06 123 ALA A O 1
ATOM 861 N N . SER A 1 102 ? 89.320 96.387 65.905 1.00 17.76 124 SER A N 1
ATOM 862 C CA . SER A 1 102 ? 88.192 97.151 65.374 1.00 18.48 124 SER A CA 1
ATOM 863 C C . SER A 1 102 ? 88.137 97.090 63.855 1.00 17.55 124 SER A C 1
ATOM 864 O O . SER A 1 102 ? 87.068 96.864 63.275 1.00 16.87 124 SER A O 1
ATOM 867 N N . GLN A 1 103 ? 89.282 97.322 63.197 1.00 19.07 125 GLN A N 1
ATOM 868 C CA . GLN A 1 103 ? 89.355 97.270 61.749 1.00 20.29 125 GLN A CA 1
ATOM 869 C C . GLN A 1 103 ? 89.018 95.891 61.178 1.00 17.37 125 GLN A C 1
ATOM 870 O O . GLN A 1 103 ? 88.271 95.810 60.198 1.00 17.62 125 GLN A O 1
ATOM 876 N N . ASN A 1 104 ? 89.516 94.814 61.806 1.00 18.16 126 ASN A N 1
ATOM 877 C CA . ASN A 1 104 ? 89.077 93.455 61.424 1.00 17.22 126 ASN A CA 1
ATOM 878 C C . ASN A 1 104 ? 87.544 93.297 61.479 1.00 18.58 126 ASN A C 1
ATOM 879 O O . ASN A 1 104 ? 86.928 92.677 60.591 1.00 19.61 126 ASN A O 1
ATOM 884 N N . LEU A 1 105 ? 86.947 93.866 62.531 1.00 18.42 127 LEU A N 1
ATOM 885 C CA . LEU A 1 105 ? 85.500 93.732 62.779 1.00 18.58 127 LEU A CA 1
ATOM 886 C C . LEU A 1 105 ? 84.739 94.455 61.669 1.00 17.96 127 LEU A C 1
ATOM 887 O O . LEU A 1 105 ? 83.787 93.906 61.086 1.00 20.31 127 LEU A O 1
ATOM 892 N N . LEU A 1 106 ? 85.180 95.656 61.325 1.00 16.90 128 LEU A N 1
ATOM 893 C CA . LEU A 1 106 ? 84.521 96.436 60.276 1.00 18.41 128 LEU A CA 1
ATOM 894 C C . LEU A 1 106 ? 84.613 95.745 58.912 1.00 20.77 128 LEU A C 1
ATOM 895 O O . LEU A 1 106 ? 83.662 95.778 58.111 1.00 21.21 128 LEU A O 1
ATOM 900 N N . LEU A 1 107 ? 85.773 95.131 58.623 1.00 20.68 129 LEU A N 1
ATOM 901 C CA . LEU A 1 107 ? 85.953 94.413 57.365 1.00 20.02 129 LEU A CA 1
ATOM 902 C C . LEU A 1 107 ? 85.099 93.160 57.335 1.00 19.35 129 LEU A C 1
ATOM 903 O O . LEU A 1 107 ? 84.475 92.831 56.297 1.00 21.62 129 LEU A O 1
ATOM 908 N N . ALA A 1 108 ? 85.085 92.426 58.457 1.00 19.48 130 ALA A N 1
ATOM 909 C CA . ALA A 1 108 ? 84.208 91.264 58.608 1.00 20.43 130 ALA A CA 1
ATOM 910 C C . ALA A 1 108 ? 82.755 91.640 58.305 1.00 20.05 130 ALA A C 1
ATOM 911 O O . ALA A 1 108 ? 82.075 90.942 57.550 1.00 23.33 130 ALA A O 1
ATOM 913 N N . ALA A 1 109 ? 82.275 92.731 58.893 1.00 22.01 131 ALA A N 1
ATOM 914 C CA . ALA A 1 109 ? 80.921 93.224 58.640 1.00 20.99 131 ALA A CA 1
ATOM 915 C C . ALA A 1 109 ? 80.666 93.456 57.153 1.00 23.31 131 ALA A C 1
ATOM 916 O O . ALA A 1 109 ? 79.720 92.901 56.586 1.00 24.22 131 ALA A O 1
ATOM 918 N N . GLU A 1 110 ? 81.508 94.283 56.522 1.00 24.41 132 GLU A N 1
ATOM 919 C CA . GLU A 1 110 ? 81.411 94.523 55.090 1.00 25.53 132 GLU A CA 1
ATOM 920 C C . GLU A 1 110 ? 81.364 93.214 54.299 1.00 24.49 132 GLU A C 1
ATOM 921 O O . GLU A 1 110 ? 80.592 93.109 53.334 1.00 25.67 132 GLU A O 1
ATOM 927 N N . SER A 1 111 ? 82.169 92.232 54.688 1.00 21.99 133 SER A N 1
ATOM 928 C CA . SER A 1 111 ? 82.254 90.969 53.972 1.00 26.19 133 SER A CA 1
ATOM 929 C C . SER A 1 111 ? 80.995 90.105 54.072 1.00 26.71 133 SER A C 1
ATOM 930 O O . SER A 1 111 ? 80.796 89.227 53.241 1.00 28.42 133 SER A O 1
ATOM 949 N N . GLY A 1 113 ? 77.842 91.435 54.226 1.00 27.41 135 GLY A N 1
ATOM 950 C CA . GLY A 1 113 ? 76.720 92.276 53.809 1.00 28.89 135 GLY A CA 1
ATOM 951 C C . GLY A 1 113 ? 76.141 93.141 54.906 1.00 29.78 135 GLY A C 1
ATOM 952 O O . GLY A 1 113 ? 75.024 93.621 54.771 1.00 28.72 135 GLY A O 1
ATOM 953 N N . LEU A 1 114 ? 76.889 93.340 55.994 1.00 25.19 136 LEU A N 1
ATOM 954 C CA . LEU A 1 114 ? 76.452 94.205 57.056 1.00 27.12 136 LEU A CA 1
ATOM 955 C C . LEU A 1 114 ? 77.027 95.611 56.903 1.00 27.51 136 LEU A C 1
ATOM 956 O O . LEU A 1 114 ? 77.976 95.849 56.143 1.00 28.71 136 LEU A O 1
ATOM 961 N N . GLY A 1 115 ? 76.415 96.539 57.626 1.00 26.59 137 GLY A N 1
ATOM 962 C CA . GLY A 1 115 ? 76.895 97.895 57.741 1.00 26.30 137 GLY A CA 1
ATOM 963 C C . GLY A 1 115 ? 77.301 98.115 59.188 1.00 23.86 137 GLY A C 1
ATOM 964 O O . GLY A 1 115 ? 76.706 97.546 60.096 1.00 23.88 137 GLY A O 1
ATOM 965 N N . ALA A 1 116 ? 78.341 98.934 59.358 1.00 23.36 138 ALA A N 1
ATOM 966 C CA . ALA A 1 116 ? 78.883 99.303 60.651 1.00 21.53 138 ALA A CA 1
ATOM 967 C C . ALA A 1 116 ? 79.617 100.636 60.556 1.00 21.02 138 ALA A C 1
ATOM 968 O O . ALA A 1 116 ? 80.012 101.107 59.440 1.00 19.44 138 ALA A O 1
ATOM 970 N N . VAL A 1 117 ? 79.802 101.256 61.718 1.00 20.18 139 VAL A N 1
ATOM 971 C CA . VAL A 1 117 ? 80.533 102.502 61.827 1.00 20.59 139 VAL A CA 1
ATOM 972 C C . VAL A 1 117 ? 81.260 102.539 63.152 1.00 18.40 139 VAL A C 1
ATOM 973 O O . VAL A 1 117 ? 80.711 102.174 64.196 1.00 18.42 139 VAL A O 1
ATOM 977 N N . TRP A 1 118 ? 82.525 102.935 63.089 1.00 18.75 140 TRP A N 1
ATOM 978 C CA . TRP A 1 118 ? 83.349 103.153 64.278 1.00 16.92 140 TRP A CA 1
ATOM 979 C C . TRP A 1 118 ? 82.989 104.530 64.861 1.00 18.71 140 TRP A C 1
ATOM 980 O O . TRP A 1 118 ? 83.208 105.548 64.204 1.00 19.14 140 TRP A O 1
ATOM 991 N N . THR A 1 119 ? 82.416 104.556 66.060 1.00 17.41 141 THR A N 1
ATOM 992 C CA . THR A 1 119 ? 82.152 105.826 66.760 1.00 19.44 141 THR A CA 1
ATOM 993 C C . THR A 1 119 ? 83.071 105.910 67.962 1.00 18.65 141 THR A C 1
ATOM 994 O O . THR A 1 119 ? 83.152 104.979 68.766 1.00 20.28 141 THR A O 1
ATOM 998 N N . ALA A 1 120 ? 83.756 107.033 68.081 1.00 20.32 142 ALA A N 1
ATOM 999 C CA . ALA A 1 120 ? 84.810 107.165 69.083 1.00 21.79 142 ALA A CA 1
ATOM 1000 C C . ALA A 1 120 ? 84.262 107.248 70.496 1.00 19.91 142 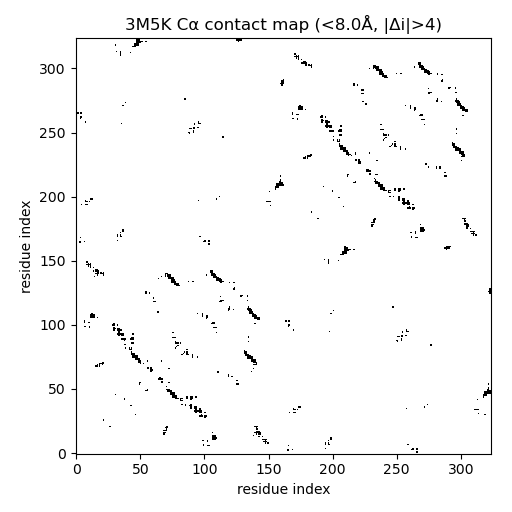ALA A C 1
ATOM 1001 O O . ALA A 1 120 ? 83.218 107.864 70.722 1.00 20.73 142 ALA A O 1
ATOM 1003 N N . VAL A 1 121 ? 84.978 106.645 71.448 1.00 19.28 143 VAL A N 1
ATOM 1004 C CA . VAL A 1 121 ? 84.743 106.882 72.867 1.00 18.44 143 VAL A CA 1
ATOM 1005 C C . VAL A 1 121 ? 86.016 107.510 73.460 1.00 19.04 143 VAL A C 1
ATOM 1006 O O . VAL A 1 121 ? 86.139 108.736 73.556 1.00 17.46 143 VAL A O 1
ATOM 1010 N N . TYR A 1 122 ? 87.018 106.683 73.746 1.00 19.15 144 TYR A N 1
ATOM 1011 C CA . TYR A 1 122 ? 88.366 107.148 73.956 1.00 19.38 144 TYR A CA 1
ATOM 1012 C C . TYR A 1 122 ? 88.804 107.985 72.731 1.00 16.78 144 TYR A C 1
ATOM 1013 O O . TYR A 1 122 ? 88.470 107.622 71.583 1.00 19.61 144 TYR A O 1
ATOM 1022 N N . PRO A 1 123 ? 89.548 109.088 72.963 1.00 16.72 145 PRO A N 1
ATOM 1023 C CA . PRO A 1 123 ? 90.112 109.611 74.219 1.00 16.69 145 PRO A CA 1
ATOM 1024 C C . PRO A 1 123 ? 89.258 110.675 74.944 1.00 18.22 145 PRO A C 1
ATOM 1025 O O . PRO A 1 123 ? 89.793 111.406 75.793 1.00 20.49 145 PRO A O 1
ATOM 1029 N N . TYR A 1 124 ? 87.970 110.729 74.631 1.00 16.86 146 TYR A N 1
ATOM 1030 C CA . TYR A 1 124 ? 87.093 111.842 75.126 1.00 17.10 146 TYR A CA 1
ATOM 1031 C C . TYR A 1 124 ? 86.483 111.503 76.489 1.00 18.13 146 TYR A C 1
ATOM 1032 O O . TYR A 1 124 ? 85.616 110.610 76.581 1.00 16.36 146 TYR A O 1
ATOM 1041 N N . PRO A 1 125 ? 86.916 112.191 77.544 1.00 16.73 147 PRO A N 1
ATOM 1042 C CA . PRO A 1 125 ? 86.375 111.836 78.866 1.00 16.73 147 PRO A CA 1
ATOM 1043 C C . PRO A 1 125 ? 84.861 111.845 79.045 1.00 16.20 147 PRO A C 1
ATOM 1044 O O . PRO A 1 125 ? 84.359 111.059 79.855 1.00 16.54 147 PRO A O 1
ATOM 1048 N N . ASP A 1 126 ? 84.137 112.706 78.325 1.00 16.86 148 ASP A N 1
ATOM 1049 C CA . ASP A 1 126 ? 82.662 112.706 78.442 1.00 18.84 148 ASP A CA 1
ATOM 1050 C C . ASP A 1 126 ? 82.012 111.479 77.794 1.00 18.93 148 ASP A C 1
ATOM 1051 O O . ASP A 1 126 ? 81.061 110.888 78.351 1.00 19.22 148 ASP A O 1
ATOM 1056 N N . ARG A 1 127 ? 82.598 111.015 76.694 1.00 16.59 149 ARG A N 1
ATOM 1057 C CA . ARG A 1 127 ? 82.112 109.810 76.044 1.00 16.50 149 ARG A CA 1
ATOM 1058 C C . ARG A 1 127 ? 82.477 108.587 76.873 1.00 15.68 149 ARG A C 1
ATOM 1059 O O . ARG A 1 127 ? 81.652 107.681 77.028 1.00 15.54 149 ARG A O 1
ATOM 1067 N N . ILE A 1 128 ? 83.700 108.564 77.413 1.00 15.03 150 ILE A N 1
ATOM 1068 C CA . ILE A 1 128 ? 84.132 107.476 78.262 1.00 15.78 150 ILE A CA 1
ATOM 1069 C C . ILE A 1 128 ? 83.187 107.348 79.472 1.00 16.32 150 ILE A C 1
ATOM 1070 O O . ILE A 1 128 ? 82.799 106.231 79.865 1.00 17.14 150 ILE A O 1
ATOM 1075 N N . GLU A 1 129 ? 82.869 108.490 80.109 1.00 17.62 151 GLU A N 1
ATOM 1076 C CA . GLU A 1 129 ? 81.987 108.464 81.291 1.00 16.03 151 GLU A CA 1
ATOM 1077 C C . GLU A 1 129 ? 80.673 107.738 81.062 1.00 15.61 151 GLU A C 1
ATOM 1078 O O . GLU A 1 129 ? 80.315 106.846 81.831 1.00 16.43 151 GLU A O 1
ATOM 1084 N N . ILE A 1 130 ? 79.985 108.040 79.964 1.00 16.39 152 ILE A N 1
ATOM 1085 C CA . ILE A 1 130 ? 78.661 107.489 79.759 1.00 16.68 152 ILE A CA 1
ATOM 1086 C C . ILE A 1 130 ? 78.708 106.029 79.368 1.00 16.63 152 ILE A C 1
ATOM 1087 O O . ILE A 1 130 ? 77.889 105.232 79.817 1.00 15.89 152 ILE A O 1
ATOM 1092 N N . VAL A 1 131 ? 79.706 105.654 78.570 1.00 17.33 153 VAL A N 1
ATOM 1093 C CA . VAL A 1 131 ? 79.845 104.271 78.174 1.00 15.71 153 VAL A CA 1
ATOM 1094 C C . VAL A 1 131 ? 80.243 103.409 79.347 1.00 16.95 153 VAL A C 1
ATOM 1095 O O . VAL A 1 131 ? 79.657 102.334 79.533 1.00 16.37 153 VAL A O 1
ATOM 1099 N N . ARG A 1 132 ? 81.193 103.874 80.156 1.00 16.68 154 ARG A N 1
ATOM 1100 C CA . ARG A 1 132 ? 81.585 103.160 81.353 1.00 18.09 154 ARG A CA 1
ATOM 1101 C C . ARG A 1 132 ? 80.407 102.980 82.315 1.00 19.13 154 ARG A C 1
ATOM 1102 O O . ARG A 1 132 ? 80.234 101.917 82.892 1.00 17.26 154 ARG A O 1
ATOM 1110 N N A LYS A 1 133 ? 79.644 104.052 82.509 0.50 18.27 155 LYS A N 1
ATOM 1111 N N B LYS A 1 133 ? 79.622 104.029 82.514 0.50 18.34 155 LYS A N 1
ATOM 1112 C CA A LYS A 1 133 ? 78.477 104.038 83.379 0.50 18.95 155 LYS A CA 1
ATOM 1113 C CA B LYS A 1 133 ? 78.517 103.950 83.449 0.50 19.93 155 LYS A CA 1
ATOM 1114 C C A LYS A 1 133 ? 77.432 103.034 82.910 0.50 19.16 155 LYS A C 1
ATOM 1115 C C B LYS A 1 133 ? 77.393 103.036 82.929 0.50 19.52 155 LYS A C 1
ATOM 1116 O O A LYS A 1 133 ? 77.050 102.143 83.650 0.50 20.88 155 LYS A O 1
ATOM 1117 O O B LYS A 1 133 ? 76.922 102.182 83.662 0.50 21.45 155 LYS A O 1
ATOM 1124 N N . GLU A 1 134 ? 76.980 103.179 81.673 1.00 18.88 156 GLU A N 1
ATOM 1125 C CA . GLU A 1 134 ? 75.882 102.354 81.157 1.00 23.33 156 GLU A CA 1
ATOM 1126 C C . GLU A 1 134 ? 76.251 100.865 81.059 1.00 21.82 156 GLU A C 1
ATOM 1127 O O . GLU A 1 134 ? 75.384 100.002 81.112 1.00 21.95 156 GLU A O 1
ATOM 1133 N N . LEU A 1 135 ? 77.541 100.554 80.915 1.00 19.70 157 LEU A N 1
ATOM 1134 C CA . LEU A 1 135 ? 77.948 99.159 80.729 1.00 17.86 157 LEU A CA 1
ATOM 1135 C C . LEU A 1 135 ? 78.687 98.609 81.937 1.00 18.18 157 LEU A C 1
ATOM 1136 O O . LEU A 1 135 ? 79.180 97.474 81.909 1.00 18.43 157 LEU A O 1
ATOM 1141 N N . ARG A 1 136 ? 78.775 99.396 82.996 1.00 17.30 158 ARG A N 1
ATOM 1142 C CA . ARG A 1 136 ? 79.404 98.968 84.256 1.00 18.98 158 ARG A CA 1
ATOM 1143 C C . ARG A 1 136 ? 80.820 98.421 84.011 1.00 20.35 158 ARG A C 1
ATOM 1144 O O . ARG A 1 136 ? 81.220 97.382 84.536 1.00 19.22 158 ARG A O 1
ATOM 1152 N N . LEU A 1 137 ? 81.596 99.173 83.235 1.00 18.41 159 LEU A N 1
ATOM 1153 C CA . LEU A 1 137 ? 82.975 98.786 82.935 1.00 17.53 159 LEU A CA 1
ATOM 1154 C C . LEU A 1 137 ? 83.889 99.076 84.103 1.00 19.31 159 LEU A C 1
ATOM 1155 O O . LEU A 1 137 ? 83.926 100.204 84.583 1.00 19.60 159 LEU A O 1
ATOM 1160 N N . PRO A 1 138 ? 84.653 98.064 84.552 1.00 19.42 160 PRO A N 1
ATOM 1161 C CA . PRO A 1 138 ? 85.635 98.256 85.626 1.00 23.07 160 PRO A CA 1
ATOM 1162 C C . PRO A 1 138 ? 86.659 99.329 85.240 1.00 21.71 160 PRO A C 1
ATOM 1163 O O . PRO A 1 138 ? 86.867 99.549 84.047 1.00 20.92 160 PRO A O 1
ATOM 1167 N N A ASP A 1 139 ? 87.321 99.876 86.255 0.50 22.20 161 ASP A N 1
ATOM 1168 N N B ASP A 1 139 ? 87.269 100.043 86.199 0.50 22.62 161 ASP A N 1
ATOM 1169 C CA A ASP A 1 139 ? 88.257 100.985 86.124 0.50 23.37 161 ASP A CA 1
ATOM 1170 C CA B ASP A 1 139 ? 88.179 101.150 85.829 0.50 23.76 161 ASP A CA 1
ATOM 1171 C C A ASP A 1 139 ? 89.438 100.707 85.181 0.50 21.70 161 ASP A C 1
ATOM 1172 C C B ASP A 1 139 ? 89.345 100.675 84.946 0.50 22.32 161 ASP A C 1
ATOM 1173 O O A ASP A 1 139 ? 89.971 101.626 84.565 0.50 22.14 161 ASP A O 1
ATOM 1174 O O B ASP A 1 139 ? 89.738 101.424 84.051 0.50 24.06 161 ASP A O 1
ATOM 1183 N N . HIS A 1 140 ? 89.857 99.453 85.137 1.00 22.17 162 HIS A N 1
ATOM 1184 C CA . HIS A 1 140 ? 90.979 98.984 84.266 1.00 22.26 162 HIS A CA 1
ATOM 1185 C C . HIS A 1 140 ? 90.556 98.603 82.827 1.00 21.25 162 HIS A C 1
ATOM 1186 O O . HIS A 1 140 ? 91.395 98.154 82.013 1.00 21.91 162 HIS A O 1
ATOM 1193 N N . ILE A 1 141 ? 89.278 98.768 82.508 1.00 19.03 163 ILE A N 1
ATOM 1194 C CA . ILE A 1 141 ? 88.728 98.494 81.179 1.00 18.13 163 ILE A CA 1
ATOM 1195 C C . ILE A 1 141 ? 88.357 99.823 80.529 1.00 19.99 163 ILE A C 1
ATOM 1196 O O . ILE A 1 141 ? 87.529 100.580 81.062 1.00 21.70 163 ILE A O 1
ATOM 1217 N N . PRO A 1 143 ? 86.828 101.788 77.255 1.00 17.12 165 PRO A N 1
ATOM 1218 C CA . PRO A 1 143 ? 86.142 101.672 75.968 1.00 17.09 165 PRO A CA 1
ATOM 1219 C C . PRO A 1 143 ? 86.769 102.513 74.840 1.00 15.49 165 PRO A C 1
ATOM 1220 O O . PRO A 1 143 ? 86.957 103.734 74.988 1.00 16.70 165 PRO A O 1
ATOM 1224 N N . LEU A 1 144 ? 87.120 101.833 73.734 1.00 15.83 166 LEU A N 1
ATOM 1225 C CA . LEU A 1 144 ? 87.742 102.503 72.598 1.00 15.98 166 LEU A CA 1
ATOM 1226 C C . LEU A 1 144 ? 86.658 103.171 71.742 1.00 15.73 166 LEU A C 1
ATOM 1227 O O . LEU A 1 144 ? 86.815 104.295 71.279 1.00 16.35 166 LEU A O 1
ATOM 1232 N N . ASN A 1 145 ? 85.591 102.430 71.506 1.00 16.36 167 ASN A N 1
ATOM 1233 C CA . ASN A 1 145 ? 84.562 102.834 70.529 1.00 17.76 167 ASN A CA 1
ATOM 1234 C C . ASN A 1 145 ? 83.224 102.170 70.802 1.00 16.88 167 ASN A C 1
ATOM 1235 O O . ASN A 1 145 ? 83.141 101.250 71.593 1.00 17.73 167 ASN A O 1
ATOM 1240 N N . VAL A 1 146 ? 82.175 102.667 70.144 1.00 18.57 168 VAL A N 1
ATOM 1241 C CA . VAL A 1 146 ? 80.939 101.930 69.987 1.00 19.13 168 VAL A CA 1
ATOM 1242 C C . VAL A 1 146 ? 80.732 101.700 68.509 1.00 18.73 168 VAL A C 1
ATOM 1243 O O . VAL A 1 146 ? 80.805 102.638 67.696 1.00 19.98 168 VAL A O 1
ATOM 1247 N N . ILE A 1 147 ? 80.457 100.463 68.145 1.00 18.11 169 ILE A N 1
ATOM 1248 C CA . ILE A 1 147 ? 80.278 100.098 66.730 1.00 16.72 169 ILE A CA 1
ATOM 1249 C C . ILE A 1 147 ? 78.848 99.563 66.536 1.00 17.34 169 ILE A C 1
ATOM 1250 O O . ILE A 1 147 ? 78.583 98.393 66.758 1.00 17.66 169 ILE A O 1
ATOM 1255 N N . PRO A 1 148 ? 77.933 100.454 66.127 1.00 20.57 170 PRO A N 1
ATOM 1256 C CA . PRO A 1 148 ? 76.621 99.950 65.738 1.00 21.58 170 PRO A CA 1
ATOM 1257 C C . PRO A 1 148 ? 76.774 99.079 64.498 1.00 19.68 170 PRO A C 1
ATOM 1258 O O . PRO A 1 148 ? 77.630 99.342 63.639 1.00 21.54 170 PRO A O 1
ATOM 1262 N N A VAL A 1 149 ? 75.968 98.041 64.426 0.50 21.32 171 VAL A N 1
ATOM 1263 N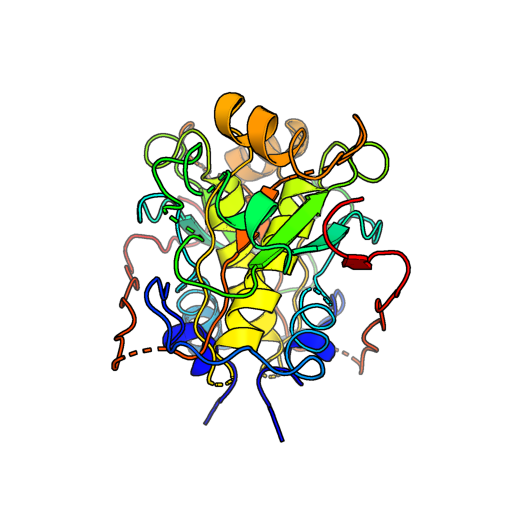 N B VAL A 1 149 ? 75.908 98.076 64.408 0.50 20.36 171 VAL A N 1
ATOM 1264 C CA A VAL A 1 149 ? 75.935 97.187 63.256 0.50 22.16 171 VAL A CA 1
ATOM 1265 C CA B VAL A 1 149 ? 75.937 97.051 63.357 0.50 20.28 171 VAL A CA 1
ATOM 1266 C C A VAL A 1 149 ? 74.477 96.978 62.858 0.50 24.47 171 VAL A C 1
ATOM 1267 C C B VAL A 1 149 ? 74.507 96.712 62.904 0.50 23.48 171 VAL A C 1
ATOM 1268 O O A VAL A 1 149 ? 73.552 97.152 63.663 0.50 23.15 171 VAL A O 1
ATOM 1269 O O B VAL A 1 149 ? 73.623 96.463 63.746 0.50 21.11 171 VAL A O 1
ATOM 1276 N N . GLY A 1 150 ? 74.296 96.664 61.587 1.00 25.14 172 GLY A N 1
ATOM 1277 C CA . GLY A 1 150 ? 72.985 96.321 61.031 1.00 26.16 172 GLY A CA 1
ATOM 1278 C C . GLY A 1 150 ? 73.051 96.071 59.532 1.00 28.12 172 GLY A C 1
ATOM 1279 O O . GLY A 1 150 ? 74.082 96.285 58.898 1.00 28.00 172 GLY A O 1
ATOM 1280 N N . TYR A 1 151 ? 71.940 95.596 58.967 1.00 28.04 173 TYR A N 1
ATOM 1281 C CA . TYR A 1 151 ? 71.798 95.476 57.527 1.00 29.44 173 TYR A CA 1
ATOM 1282 C C . TYR A 1 151 ? 71.599 96.873 56.962 1.00 28.68 173 TYR A C 1
ATOM 1283 O O . TYR A 1 151 ? 70.814 97.648 57.489 1.00 29.29 173 TYR A O 1
ATOM 1292 N N . PRO A 1 152 ? 72.374 97.237 55.942 1.00 30.10 174 PRO A N 1
ATOM 1293 C CA . PRO A 1 152 ? 72.267 98.593 55.418 1.00 33.76 174 PRO A CA 1
ATOM 1294 C C . PRO A 1 152 ? 70.874 98.886 54.842 1.00 39.40 174 PRO A C 1
ATOM 1295 O O . PRO A 1 152 ? 70.303 98.022 54.154 1.00 37.32 174 PRO A O 1
ATOM 1315 N N . GLN A 1 154 ? 70.219 101.249 52.661 1.00 48.71 176 GLN A N 1
ATOM 1316 C CA . GLN A 1 154 ? 70.356 101.697 51.270 1.00 50.68 176 GLN A CA 1
ATOM 1317 C C . GLN A 1 154 ? 71.762 101.457 50.733 1.00 49.89 176 GLN A C 1
ATOM 1318 O O . GLN A 1 154 ? 72.680 101.174 51.495 1.00 47.82 176 GLN A O 1
ATOM 1324 N N . LYS A 1 155 ? 71.917 101.577 49.415 1.00 50.64 177 LYS A N 1
ATOM 1325 C CA . LYS A 1 155 ? 73.229 101.457 48.769 1.00 51.09 177 LYS A CA 1
ATOM 1326 C C . LYS A 1 155 ? 74.102 102.586 49.274 1.00 49.32 177 LYS A C 1
ATOM 1327 O O . LYS A 1 155 ? 73.674 103.741 49.330 1.00 51.40 177 LYS A O 1
ATOM 1329 N N . GLU A 1 156 ? 75.316 102.222 49.671 1.00 47.32 178 GLU A N 1
ATOM 1330 C CA . GLU A 1 156 ? 76.299 103.152 50.185 1.00 45.23 178 GLU A CA 1
ATOM 1331 C C . GLU A 1 156 ? 77.513 102.990 49.278 1.00 42.33 178 GLU A C 1
ATOM 1332 O O . GLU A 1 156 ? 77.772 101.903 48.775 1.00 41.94 178 GLU A O 1
ATOM 1338 N N A THR A 1 157 ? 78.276 104.062 49.114 0.50 41.39 179 THR A N 1
ATOM 1339 N N B THR A 1 157 ? 78.245 104.078 49.062 0.50 41.97 179 THR A N 1
ATOM 1340 C CA A THR A 1 157 ? 79.438 104.070 48.235 0.50 40.02 179 THR A CA 1
ATOM 1341 C CA B THR A 1 157 ? 79.452 104.071 48.235 0.50 41.10 179 THR A CA 1
ATOM 1342 C C A THR A 1 157 ? 80.702 104.406 49.041 0.50 38.08 179 THR A C 1
ATOM 1343 C C B THR A 1 157 ? 80.694 104.377 49.075 0.50 38.68 179 THR A C 1
ATOM 1344 O O A THR A 1 157 ? 80.684 105.307 49.890 0.50 37.01 179 THR A O 1
ATOM 1345 O O B THR A 1 157 ? 80.657 105.235 49.970 0.50 37.54 179 THR A O 1
ATOM 1352 N N . PRO A 1 158 ? 81.797 103.665 48.805 1.00 36.42 180 PRO A N 1
ATOM 1353 C CA . PRO A 1 158 ? 83.025 103.939 49.549 1.00 35.46 180 PRO A CA 1
ATOM 1354 C C . PRO A 1 158 ? 83.705 105.222 49.094 1.00 33.52 180 PRO A C 1
ATOM 1355 O O . PRO A 1 158 ? 83.479 105.688 47.976 1.00 31.76 180 PRO A O 1
ATOM 1359 N N . LYS A 1 159 ? 84.514 105.802 49.971 1.00 32.56 181 LYS A N 1
ATOM 1360 C CA . LYS A 1 159 ? 85.353 106.929 49.601 1.00 32.39 181 LYS A CA 1
ATOM 1361 C C . LYS A 1 159 ? 86.620 106.389 48.961 1.00 30.45 181 LYS A C 1
ATOM 1362 O O . LYS A 1 159 ? 87.114 105.315 49.372 1.00 29.78 181 LYS A O 1
ATOM 1368 N N . ASN A 1 160 ? 87.123 107.099 47.945 1.00 30.49 182 ASN A N 1
ATOM 1369 C CA . ASN A 1 160 ? 88.449 106.796 47.395 1.00 31.39 182 ASN A CA 1
ATOM 1370 C C . ASN A 1 160 ? 89.443 107.766 47.985 1.00 31.01 182 ASN A C 1
ATOM 1371 O O . ASN A 1 160 ? 89.495 108.938 47.612 1.00 30.48 182 ASN A O 1
ATOM 1376 N N . LYS A 1 161 ? 90.245 107.257 48.908 1.00 28.38 183 LYS A N 1
ATOM 1377 C CA . LYS A 1 161 ? 91.121 108.096 49.708 1.00 28.88 183 LYS A CA 1
ATOM 1378 C C . LYS A 1 161 ? 92.578 108.079 49.189 1.00 28.37 183 LYS A C 1
ATOM 1379 O O . LYS A 1 161 ? 93.459 108.674 49.813 1.00 27.84 183 LYS A O 1
ATOM 1385 N N . TYR A 1 162 ? 92.842 107.390 48.075 1.00 30.05 184 TYR A N 1
ATOM 1386 C CA . TYR A 1 162 ? 94.223 107.314 47.545 1.00 31.02 184 TYR A CA 1
ATOM 1387 C C . TYR A 1 162 ? 94.768 108.700 47.237 1.00 30.95 184 TYR A C 1
ATOM 1388 O O . TYR A 1 162 ? 94.102 109.497 46.591 1.00 31.84 184 TYR A O 1
ATOM 1397 N N . ASN A 1 163 ? 95.972 108.979 47.726 1.00 29.16 185 ASN A N 1
ATOM 1398 C CA . ASN A 1 163 ? 96.632 110.295 47.598 1.00 28.38 185 ASN A CA 1
ATOM 1399 C C . ASN A 1 163 ? 98.149 110.082 47.520 1.00 28.11 185 ASN A C 1
ATOM 1400 O O . ASN A 1 163 ? 98.781 109.761 48.528 1.00 27.96 185 ASN A O 1
ATOM 1405 N N A VAL A 1 164 ? 98.699 110.143 46.299 0.50 26.75 186 VAL A N 1
ATOM 1406 N N B VAL A 1 164 ? 98.752 110.383 46.364 0.50 28.32 186 VAL A N 1
ATOM 1407 C CA A VAL A 1 164 ? 100.102 109.794 46.062 0.50 24.99 186 VAL A CA 1
ATOM 1408 C CA B VAL A 1 164 ? 100.201 110.201 46.165 0.50 27.37 186 VAL A CA 1
ATOM 1409 C C A VAL A 1 164 ? 101.026 110.691 46.862 0.50 22.99 186 VAL A C 1
ATOM 1410 C C B VAL A 1 164 ? 101.085 111.119 47.027 0.50 25.65 186 VAL A C 1
ATOM 1411 O O A VAL A 1 164 ? 102.165 110.321 47.171 0.50 23.44 186 VAL A O 1
ATOM 1412 O O B VAL A 1 164 ? 102.222 110.760 47.334 0.50 25.61 186 VAL A O 1
ATOM 1419 N N A GLN A 1 165 ? 100.505 111.851 47.238 0.50 24.88 187 GLN A N 1
ATOM 1420 N N B GLN A 1 165 ? 100.575 112.268 47.470 0.50 26.80 187 GLN A N 1
ATOM 1421 C CA A GLN A 1 165 ? 101.254 112.825 48.037 0.50 26.03 187 GLN A CA 1
ATOM 1422 C CA B GLN A 1 165 ? 101.383 113.142 48.339 0.50 27.73 187 GLN A CA 1
ATOM 1423 C C A GLN A 1 165 ? 101.438 112.428 49.513 0.50 25.29 187 GLN A C 1
ATOM 1424 C C B GLN A 1 165 ? 101.664 112.495 49.709 0.50 25.90 187 GLN A C 1
ATOM 1425 O O A GLN A 1 165 ? 102.154 113.109 50.255 0.50 23.23 187 GLN A O 1
ATOM 1426 O O B GLN A 1 165 ? 102.593 112.902 50.406 0.50 24.25 187 GLN A O 1
ATOM 1437 N N A GLN A 1 166 ? 100.772 111.355 49.932 0.50 23.57 188 GLN A N 1
ATOM 1438 N N B GLN A 1 166 ? 100.849 111.512 50.091 0.50 24.37 188 GLN A N 1
ATOM 1439 C CA A GLN A 1 166 ? 101.027 110.765 51.250 0.50 22.54 188 GLN A CA 1
ATOM 1440 C CA B GLN A 1 166 ? 101.045 110.784 51.362 0.50 23.75 188 GLN A CA 1
ATOM 1441 C C A GLN A 1 166 ? 101.921 109.512 51.151 0.50 21.86 188 GLN A C 1
ATOM 1442 C C B GLN A 1 166 ? 102.094 109.668 51.292 0.50 24.44 188 GLN A C 1
ATOM 1443 O O A GLN A 1 166 ? 101.975 108.686 52.078 0.50 21.95 188 GLN A O 1
ATOM 1444 O O B GLN A 1 166 ? 102.359 108.972 52.291 0.50 22.54 188 GLN A O 1
ATOM 1455 N N A ILE A 1 167 ? 102.654 109.409 50.032 0.50 20.33 189 ILE A N 1
ATOM 1456 N N B ILE A 1 167 ? 102.713 109.505 50.126 0.50 24.78 189 ILE A N 1
ATOM 1457 C CA A ILE A 1 167 ? 103.693 108.392 49.841 0.50 19.18 189 ILE A CA 1
ATOM 1458 C CA B ILE A 1 167 ? 103.705 108.458 49.968 0.50 25.93 189 ILE A CA 1
ATOM 1459 C C A ILE A 1 167 ? 105.083 109.060 49.761 0.50 21.00 189 ILE A C 1
ATOM 1460 C C B ILE A 1 167 ? 105.102 109.038 49.735 0.50 24.41 189 ILE A C 1
ATOM 1461 O O A ILE A 1 167 ? 105.254 110.062 49.070 0.50 20.78 189 ILE A O 1
ATOM 1462 O O B ILE A 1 167 ? 105.304 109.925 48.914 0.50 23.90 189 ILE A O 1
ATOM 1471 N N . HIS A 1 168 ? 106.053 108.511 50.494 1.00 21.29 190 HIS A N 1
ATOM 1472 C CA . HIS A 1 168 ? 107.400 109.041 50.582 1.00 23.26 190 HIS A CA 1
ATOM 1473 C C . HIS A 1 168 ? 108.358 107.880 50.399 1.00 22.05 190 HIS A C 1
ATOM 1474 O O . HIS A 1 168 ? 108.031 106.727 50.682 1.00 24.03 190 HIS A O 1
ATOM 1481 N N . HIS A 1 169 ? 109.549 108.175 49.908 1.00 23.86 191 HIS A N 1
ATOM 1482 C CA . HIS A 1 169 ? 110.565 107.161 49.644 1.00 23.07 191 HIS A CA 1
ATOM 1483 C C . HIS A 1 169 ? 111.854 107.477 50.380 1.00 23.44 191 HIS A C 1
ATOM 1484 O O . HIS A 1 169 ? 112.445 108.537 50.184 1.00 22.92 191 HIS A O 1
ATOM 1491 N N . ASN A 1 170 ? 112.227 106.595 51.302 1.00 19.15 192 ASN A N 1
ATOM 1492 C CA . ASN A 1 170 ? 113.487 106.616 52.033 1.00 21.72 192 ASN A CA 1
ATOM 1493 C C . ASN A 1 170 ? 113.682 107.749 53.034 1.00 21.30 192 ASN A C 1
ATOM 1494 O O . ASN A 1 170 ? 114.733 107.869 53.634 1.00 21.87 192 ASN A O 1
ATOM 1499 N N . GLY A 1 171 ? 112.623 108.501 53.266 1.00 23.21 193 GLY A N 1
ATOM 1500 C CA . GLY A 1 171 ? 112.649 109.636 54.147 1.00 22.72 193 GLY A CA 1
ATOM 1501 C C . GLY A 1 171 ? 111.475 110.505 53.759 1.00 23.38 193 GLY A C 1
ATOM 1502 O O . GLY A 1 171 ? 110.805 110.268 52.730 1.00 22.63 193 GLY A O 1
ATOM 1503 N N . TRP A 1 172 ? 111.190 111.483 54.611 1.00 24.69 194 TRP A N 1
ATOM 1504 C CA . TRP A 1 172 ? 110.121 112.428 54.362 1.00 23.02 194 TRP A CA 1
ATOM 1505 C C . TRP A 1 172 ? 110.272 113.085 52.978 1.00 26.49 194 TRP A C 1
ATOM 1506 O O . TRP A 1 172 ? 111.404 113.484 52.608 1.00 25.94 194 TRP A O 1
ATOM 1518 N N . GLU B 1 5 ? 81.568 80.592 51.068 1.00 59.65 27 GLU B N 1
ATOM 1519 C CA . GLU B 1 5 ? 82.989 80.795 51.472 1.00 57.89 27 GLU B CA 1
ATOM 1520 C C . GLU B 1 5 ? 83.312 82.280 51.516 1.00 53.73 27 GLU B C 1
ATOM 1521 O O . GLU B 1 5 ? 83.084 82.989 50.537 1.00 55.74 27 GLU B O 1
ATOM 1527 N N . ASN B 1 6 ? 83.883 82.737 52.629 1.00 46.44 28 ASN B N 1
ATOM 1528 C CA . ASN B 1 6 ? 84.187 84.150 52.799 1.00 38.01 28 ASN B CA 1
ATOM 1529 C C . ASN B 1 6 ? 85.700 84.343 52.813 1.00 31.55 28 ASN B C 1
ATOM 1530 O O . ASN B 1 6 ? 86.360 84.107 53.819 1.00 28.32 28 ASN B O 1
ATOM 1535 N N . GLN B 1 7 ? 86.249 84.731 51.675 1.00 30.32 29 GLN B N 1
ATOM 1536 C CA . GLN B 1 7 ? 87.693 84.862 51.529 1.00 31.55 29 GLN B CA 1
ATOM 1537 C C . GLN B 1 7 ? 88.306 85.930 52.427 1.00 26.65 29 GLN B C 1
ATOM 1538 O O . GLN B 1 7 ? 89.437 85.780 52.870 1.00 27.46 29 GLN B O 1
ATOM 1544 N N . THR B 1 8 ? 87.570 87.013 52.647 1.00 27.12 30 THR B N 1
ATOM 1545 C CA . THR B 1 8 ? 88.022 88.103 53.514 1.00 24.42 30 THR B CA 1
ATOM 1546 C C . THR B 1 8 ? 88.172 87.589 54.954 1.00 24.84 30 THR B C 1
ATOM 1547 O O . THR B 1 8 ? 89.212 87.832 55.589 1.00 22.86 30 THR B O 1
ATOM 1551 N N A LEU B 1 9 ? 87.163 86.878 55.471 0.50 23.70 31 LEU B N 1
ATOM 1552 N N B LEU B 1 9 ? 87.169 86.860 55.438 0.50 23.73 31 LEU B N 1
ATOM 1553 C CA A LEU B 1 9 ? 87.251 86.297 56.812 0.50 23.68 31 LEU B CA 1
ATOM 1554 C CA B LEU B 1 9 ? 87.208 86.338 56.785 0.50 23.77 31 LEU B CA 1
ATOM 1555 C C A LEU B 1 9 ? 88.413 85.326 56.873 0.50 23.52 31 LEU B C 1
ATOM 1556 C C B LEU B 1 9 ? 88.313 85.293 56.934 0.50 24.30 31 LEU B C 1
ATOM 1557 O O A LEU B 1 9 ? 89.168 85.289 57.847 0.50 23.09 31 LEU B O 1
ATOM 1558 O O B LEU B 1 9 ? 88.937 85.193 57.989 0.50 23.47 31 LEU B O 1
ATOM 1567 N N A GLU B 1 10 ? 88.546 84.521 55.826 0.50 23.47 32 GLU B N 1
ATOM 1568 N N B GLU B 1 10 ? 88.570 84.507 55.888 0.50 25.09 32 GLU B N 1
ATOM 1569 C CA A GLU B 1 10 ? 89.624 83.559 55.752 0.50 24.08 32 GLU B CA 1
ATOM 1570 C CA B GLU B 1 10 ? 89.676 83.558 55.960 0.50 26.60 32 GLU B CA 1
ATOM 1571 C C A GLU B 1 10 ? 90.978 84.254 55.931 0.50 22.89 32 GLU B C 1
ATOM 1572 C C B GLU B 1 10 ? 91.026 84.277 55.984 0.50 24.30 32 GLU B C 1
ATOM 1573 O O A GLU B 1 10 ? 91.810 83.808 56.722 0.50 23.03 32 GLU B O 1
ATOM 1574 O O B GLU B 1 10 ? 91.923 83.862 56.718 0.50 24.15 32 GLU B O 1
ATOM 1585 N N . THR B 1 11 ? 91.189 85.352 55.212 1.00 22.68 33 THR B N 1
ATOM 1586 C CA . THR B 1 11 ? 92.436 86.133 55.311 1.00 23.12 33 THR B CA 1
ATOM 1587 C C . THR B 1 11 ? 92.651 86.678 56.726 1.00 21.57 33 THR B C 1
ATOM 1588 O O . THR B 1 11 ? 93.738 86.524 57.299 1.00 21.13 33 THR B O 1
ATOM 1592 N N . ILE B 1 12 ? 91.579 87.223 57.300 1.00 21.32 34 ILE B N 1
ATOM 1593 C CA . ILE B 1 12 ? 91.629 87.769 58.656 1.00 19.16 34 ILE B CA 1
ATOM 1594 C C . ILE B 1 12 ? 92.065 86.679 59.639 1.00 20.49 34 ILE B C 1
ATOM 1595 O O . ILE B 1 12 ? 92.928 86.892 60.489 1.00 20.95 34 ILE B O 1
ATOM 1600 N N . LEU B 1 13 ? 91.489 85.494 59.503 1.00 22.41 35 LEU B N 1
ATOM 1601 C CA . LEU B 1 13 ? 91.754 84.420 60.446 1.00 23.47 35 LEU B CA 1
ATOM 1602 C C . LEU B 1 13 ? 93.096 83.733 60.198 1.00 24.02 35 LEU B C 1
ATOM 1603 O O . LEU B 1 13 ? 93.694 83.177 61.119 1.00 23.84 35 LEU B O 1
ATOM 1608 N N . ASN B 1 14 ? 93.610 83.811 58.976 1.00 24.52 36 ASN B N 1
ATOM 1609 C CA . ASN B 1 14 ? 94.915 83.210 58.673 1.00 24.16 36 ASN B CA 1
ATOM 1610 C C . ASN B 1 14 ? 96.100 84.129 58.712 1.00 22.15 36 ASN B C 1
ATOM 1611 O O . ASN B 1 14 ? 97.220 83.653 58.658 1.00 22.12 36 ASN B O 1
ATOM 1616 N N . ARG B 1 15 ? 95.874 85.442 58.846 1.00 21.21 37 ARG B N 1
ATOM 1617 C CA . ARG B 1 15 ? 96.995 86.380 58.963 1.00 20.79 37 ARG B CA 1
ATOM 1618 C C . ARG B 1 15 ? 97.856 85.968 60.147 1.00 21.61 37 ARG B C 1
ATOM 1619 O O . ARG B 1 15 ? 97.320 85.561 61.203 1.00 21.35 37 ARG B O 1
ATOM 1627 N N . LYS B 1 16 ? 99.178 86.031 59.961 1.00 18.99 38 LYS B N 1
ATOM 1628 C CA . LYS B 1 16 ? 100.150 85.882 61.029 1.00 20.88 38 LYS B CA 1
ATOM 1629 C C . LYS B 1 16 ? 101.321 86.819 60.822 1.00 19.18 38 LYS B C 1
ATOM 1630 O O . LYS B 1 16 ? 101.566 87.306 59.715 1.00 21.03 38 LYS B O 1
ATOM 1636 N N . SER B 1 17 ? 102.024 87.098 61.909 1.00 19.81 39 SER B N 1
ATOM 1637 C CA . SER B 1 17 ? 103.276 87.864 61.862 1.00 18.37 39 SER B CA 1
ATOM 1638 C C . SER B 1 17 ? 104.365 86.991 61.235 1.00 22.11 39 SER B C 1
ATOM 1639 O O . SER B 1 17 ? 104.633 85.881 61.704 1.00 19.37 39 SER B O 1
ATOM 1642 N N . VAL B 1 18 ? 104.912 87.478 60.131 1.00 20.25 40 VAL B N 1
ATOM 1643 C CA . VAL B 1 18 ? 105.991 86.763 59.425 1.00 20.01 40 VAL B CA 1
ATOM 1644 C C . VAL B 1 18 ? 107.280 87.571 59.592 1.00 19.19 40 VAL B C 1
ATOM 1645 O O . VAL B 1 18 ? 107.304 88.747 59.256 1.00 20.94 40 VAL B O 1
ATOM 1649 N N . ARG B 1 19 ? 108.320 86.924 60.117 1.00 17.26 41 ARG B N 1
ATOM 1650 C CA . ARG B 1 19 ? 109.575 87.573 60.473 1.00 20.67 41 ARG B CA 1
ATOM 1651 C C . ARG B 1 19 ? 110.802 87.029 59.717 1.00 22.07 41 ARG B C 1
ATOM 1652 O O . ARG B 1 19 ? 111.899 87.510 59.949 1.00 23.63 41 ARG B O 1
ATOM 1660 N N . LYS B 1 20 ? 110.573 86.054 58.848 1.00 23.73 42 LYS B N 1
ATOM 1661 C CA . LYS B 1 20 ? 111.627 85.376 58.071 1.00 24.86 42 LYS B CA 1
ATOM 1662 C C . LYS B 1 20 ? 111.198 85.343 56.620 1.00 20.29 42 LYS B C 1
ATOM 1663 O O . LYS B 1 20 ? 110.098 84.879 56.310 1.00 22.11 42 LYS B O 1
ATOM 1667 N N . TYR B 1 21 ? 112.058 85.849 55.720 1.00 21.36 43 TYR B N 1
ATOM 1668 C CA . TYR B 1 21 ? 111.679 86.077 54.335 1.00 20.69 43 TYR B CA 1
ATOM 1669 C C . TYR B 1 21 ? 112.682 85.473 53.350 1.00 20.27 43 TYR B C 1
ATOM 1670 O O . TYR B 1 21 ? 113.861 85.389 53.653 1.00 22.50 43 TYR B O 1
ATOM 1679 N N . LYS B 1 22 ? 112.168 85.138 52.181 1.00 22.92 44 LYS B N 1
ATOM 1680 C CA . LYS B 1 22 ? 112.992 84.837 50.998 1.00 25.17 44 LYS B CA 1
ATOM 1681 C C . LYS B 1 22 ? 113.828 86.064 50.710 1.00 24.63 44 LYS B C 1
ATOM 1682 O O . LYS B 1 22 ? 113.346 87.200 50.857 1.00 21.27 44 LYS B O 1
ATOM 1688 N N . ASP B 1 23 ? 115.081 85.852 50.320 1.00 24.93 45 ASP B N 1
ATOM 1689 C CA . ASP B 1 23 ? 115.968 86.965 50.011 1.00 25.50 45 ASP B CA 1
ATOM 1690 C C . ASP B 1 23 ? 115.752 87.450 48.587 1.00 26.23 45 ASP B C 1
ATOM 1691 O O . ASP B 1 23 ? 116.499 87.090 47.656 1.00 23.40 45 ASP B O 1
ATOM 1696 N N . ARG B 1 24 ? 114.734 88.283 48.418 1.00 21.67 46 ARG B N 1
ATOM 1697 C CA . ARG B 1 24 ? 114.354 88.808 47.140 1.00 22.19 46 ARG B CA 1
ATOM 1698 C C . ARG B 1 24 ? 113.432 89.986 47.378 1.00 21.33 46 ARG B C 1
ATOM 1699 O O . ARG B 1 24 ? 112.716 90.017 48.384 1.00 21.76 46 ARG B O 1
ATOM 1707 N N . PRO B 1 25 ? 113.426 90.947 46.457 1.00 22.13 47 PRO B N 1
ATOM 1708 C CA . PRO B 1 25 ? 112.546 92.101 46.605 1.00 22.99 47 PRO B CA 1
ATOM 1709 C C . PRO B 1 25 ? 111.115 91.841 46.197 1.00 23.43 47 PRO B C 1
ATOM 1710 O O . PRO B 1 25 ? 110.823 90.964 45.390 1.00 20.17 47 PRO B O 1
ATOM 1714 N N . VAL B 1 26 ? 110.217 92.666 46.707 1.00 19.94 48 VAL B N 1
ATOM 1715 C CA . VAL B 1 26 ? 108.825 92.551 46.415 1.00 20.76 48 VAL B CA 1
ATOM 1716 C C . VAL B 1 26 ? 108.514 93.524 45.291 1.00 19.57 48 VAL B C 1
ATOM 1717 O O . VAL B 1 26 ? 109.073 94.612 45.253 1.00 20.78 48 VAL B O 1
ATOM 1721 N N . GLU B 1 27 ? 107.635 93.109 44.390 1.00 19.33 49 GLU B N 1
ATOM 1722 C CA . GLU B 1 27 ? 107.180 93.916 43.250 1.00 22.88 49 GLU B CA 1
ATOM 1723 C C . GLU B 1 27 ? 106.600 95.247 43.679 1.00 26.52 49 GLU B C 1
ATOM 1724 O O . GLU B 1 27 ? 105.754 95.310 44.579 1.00 23.98 49 GLU B O 1
ATOM 1730 N N . LYS B 1 28 ? 107.035 96.304 43.009 1.00 25.65 50 LYS B N 1
ATOM 1731 C CA . LYS B 1 28 ? 106.529 97.643 43.284 1.00 28.28 50 LYS B CA 1
ATOM 1732 C C . LYS B 1 28 ? 104.999 97.743 43.272 1.00 26.90 50 LYS B C 1
ATOM 1733 O O . LYS B 1 28 ? 104.409 98.489 44.082 1.00 26.21 50 LYS B O 1
ATOM 1739 N N . GLU B 1 29 ? 104.346 97.012 42.371 1.00 25.64 51 GLU B N 1
ATOM 1740 C CA . GLU B 1 29 ? 102.894 97.055 42.245 1.00 27.28 51 GLU B CA 1
ATOM 1741 C C . GLU B 1 29 ? 102.243 96.475 43.512 1.00 26.19 51 GLU B C 1
ATOM 1742 O O . GLU B 1 29 ? 101.186 96.941 43.938 1.00 26.35 51 GLU B O 1
ATOM 1745 N N . LYS B 1 30 ? 102.873 95.475 44.108 1.00 25.46 52 LYS B N 1
ATOM 1746 C CA . LYS B 1 30 ? 102.347 94.897 45.351 1.00 24.40 52 LYS B CA 1
ATOM 1747 C C . LYS B 1 30 ? 102.486 95.878 46.539 1.00 24.54 52 LYS B C 1
ATOM 1748 O O . LYS B 1 30 ? 101.546 96.017 47.341 1.00 21.92 52 LYS B O 1
ATOM 1754 N N . ILE B 1 31 ? 103.634 96.559 46.610 1.00 23.06 53 ILE B N 1
ATOM 1755 C CA . ILE B 1 31 ? 103.901 97.584 47.621 1.00 22.83 53 ILE B CA 1
ATOM 1756 C C . ILE B 1 31 ? 102.887 98.695 47.489 1.00 24.89 53 ILE B C 1
ATOM 1757 O O . ILE B 1 31 ? 102.303 99.135 48.493 1.00 23.86 53 ILE B O 1
ATOM 1762 N N . ASP B 1 32 ? 102.613 99.119 46.256 1.00 24.03 54 ASP B N 1
ATOM 1763 C CA . ASP B 1 32 ? 101.612 100.149 46.056 1.00 23.91 54 ASP B CA 1
ATOM 1764 C C . ASP B 1 32 ? 100.209 99.738 46.552 1.00 22.67 54 ASP B C 1
ATOM 1765 O O . ASP B 1 32 ? 99.486 100.552 47.158 1.00 22.51 54 ASP B O 1
ATOM 1770 N N . LYS B 1 33 ? 99.840 98.497 46.293 1.00 22.51 55 LYS B N 1
ATOM 1771 C CA . LYS B 1 33 ? 98.551 97.953 46.729 1.00 22.77 55 LYS B CA 1
ATOM 1772 C C . LYS B 1 33 ? 98.463 97.886 48.265 1.00 22.00 55 LYS B C 1
ATOM 1773 O O . LYS B 1 33 ? 97.390 98.177 48.836 1.00 21.32 55 LYS B O 1
ATOM 1779 N N . LEU B 1 34 ? 99.562 97.538 48.912 1.00 20.72 56 LEU B N 1
ATOM 1780 C CA . LEU B 1 34 ? 99.648 97.617 50.382 1.00 21.69 56 LEU B CA 1
ATOM 1781 C C . LEU B 1 34 ? 99.251 99.007 50.887 1.00 21.46 56 LEU B C 1
ATOM 1782 O O . LEU B 1 34 ? 98.452 99.160 51.823 1.00 21.02 56 LEU B O 1
ATOM 1787 N N . ILE B 1 35 ? 99.793 100.030 50.255 1.00 22.13 57 ILE B N 1
ATOM 1788 C CA . ILE B 1 35 ? 99.588 101.412 50.683 1.00 22.78 57 ILE B CA 1
ATOM 1789 C C . ILE B 1 35 ? 98.175 101.880 50.356 1.00 22.51 57 ILE B C 1
ATOM 1790 O O . ILE B 1 35 ? 97.534 102.554 51.167 1.00 20.98 57 ILE B O 1
ATOM 1795 N N A ARG B 1 36 ? 97.684 101.526 49.168 0.50 20.88 58 ARG B N 1
ATOM 1796 N N B ARG B 1 36 ? 97.688 101.506 49.176 0.50 22.70 58 ARG B N 1
ATOM 1797 C CA A ARG B 1 36 ? 96.294 101.804 48.813 0.50 21.65 58 ARG B CA 1
ATOM 1798 C CA B ARG B 1 36 ? 96.304 101.773 48.795 0.50 25.12 58 ARG B CA 1
ATOM 1799 C C A ARG B 1 36 ? 95.332 101.188 49.849 0.50 20.21 58 ARG B C 1
ATOM 1800 C C B ARG B 1 36 ? 95.320 101.171 49.816 0.50 22.10 58 ARG B C 1
ATOM 1801 O O A ARG B 1 36 ? 94.339 101.807 50.214 0.50 20.68 58 ARG B O 1
ATOM 1802 O O B ARG B 1 36 ? 94.312 101.786 50.149 0.50 22.19 58 ARG B O 1
ATOM 1817 N N . ALA B 1 37 ? 95.621 99.967 50.279 1.00 20.77 59 ALA B N 1
ATOM 1818 C CA . ALA B 1 37 ? 94.807 99.286 51.302 1.00 21.84 59 ALA B CA 1
ATOM 1819 C C . ALA B 1 37 ? 94.809 100.120 52.603 1.00 21.81 59 ALA B C 1
ATOM 1820 O O . ALA B 1 37 ? 93.754 100.415 53.166 1.00 20.08 59 ALA B O 1
ATOM 1822 N N . GLY B 1 38 ? 95.992 100.556 53.024 1.00 21.59 60 GLY B N 1
ATOM 1823 C CA . GLY B 1 38 ? 96.157 101.430 54.199 1.00 21.66 60 GLY B CA 1
ATOM 1824 C C . GLY B 1 38 ? 95.332 102.699 54.133 1.00 22.87 60 GLY B C 1
ATOM 1825 O O . GLY B 1 38 ? 94.622 103.057 55.106 1.00 20.05 60 GLY B O 1
ATOM 1842 N N . ALA B 1 40 ? 92.650 103.264 52.638 1.00 20.86 62 ALA B N 1
ATOM 1843 C CA . ALA B 1 40 ? 91.226 102.985 52.690 1.00 21.54 62 ALA B CA 1
ATOM 1844 C C . ALA B 1 40 ? 90.639 102.849 54.115 1.00 20.32 62 ALA B C 1
ATOM 1845 O O . ALA B 1 40 ? 89.441 102.592 54.262 1.00 21.77 62 ALA B O 1
ATOM 1847 N N . ALA B 1 41 ? 91.472 102.985 55.145 1.00 20.82 63 ALA B N 1
ATOM 1848 C CA . ALA B 1 41 ? 91.033 102.880 56.530 1.00 20.29 63 ALA B CA 1
ATOM 1849 C C . ALA B 1 41 ? 89.973 103.951 56.847 1.00 19.46 63 ALA B C 1
ATOM 1850 O O . ALA B 1 41 ? 89.928 105.010 56.193 1.00 19.51 63 ALA B O 1
ATOM 1852 N N . PRO B 1 42 ? 89.141 103.682 57.865 1.00 17.97 64 PRO B N 1
ATOM 1853 C CA . PRO B 1 42 ? 88.294 104.739 58.411 1.00 18.26 64 PRO B CA 1
ATOM 1854 C C . PRO B 1 42 ? 89.180 105.779 59.107 1.00 19.03 64 PRO B C 1
ATOM 1855 O O . PRO B 1 42 ? 90.346 105.479 59.444 1.00 18.85 64 PRO B O 1
ATOM 1859 N N . SER B 1 43 ? 88.661 106.979 59.323 1.00 19.78 65 SER B N 1
ATOM 1860 C CA . SER B 1 43 ? 89.450 108.070 59.899 1.00 18.67 65 SER B CA 1
ATOM 1861 C C . SER B 1 43 ? 88.560 108.991 60.721 1.00 20.09 65 SER B C 1
ATOM 1862 O O . SER B 1 43 ? 87.518 109.453 60.230 1.00 19.44 65 SER B O 1
ATOM 1865 N N . SER B 1 44 ? 88.972 109.275 61.950 1.00 18.99 66 SER B N 1
ATOM 1866 C CA . SER B 1 44 ? 88.241 110.237 62.795 1.00 21.73 66 SER B CA 1
ATOM 1867 C C . SER B 1 44 ? 88.050 111.594 62.064 1.00 21.46 66 SER B C 1
ATOM 1868 O O . SER B 1 44 ? 89.005 112.248 61.644 1.00 21.39 66 SER B O 1
ATOM 1871 N N A ARG B 1 45 ? 86.790 111.989 61.917 0.50 23.86 67 ARG B N 1
ATOM 1872 N N B ARG B 1 45 ? 86.788 111.984 61.937 0.50 24.46 67 ARG B N 1
ATOM 1873 C CA A ARG B 1 45 ? 86.398 113.212 61.190 0.50 23.29 67 ARG B CA 1
ATOM 1874 C CA B ARG B 1 45 ? 86.383 113.196 61.220 0.50 24.97 67 ARG B CA 1
ATOM 1875 C C A ARG B 1 45 ? 86.895 113.252 59.745 0.50 23.33 67 ARG B C 1
ATOM 1876 C C B ARG B 1 45 ? 86.937 113.252 59.787 0.50 23.90 67 ARG B C 1
ATOM 1877 O O A ARG B 1 45 ? 86.971 114.323 59.131 0.50 23.08 67 ARG B O 1
ATOM 1878 O O B ARG B 1 45 ? 87.105 114.343 59.229 0.50 23.85 67 ARG B O 1
ATOM 1893 N N . ASP B 1 46 ? 87.175 112.079 59.191 1.00 22.51 68 ASP B N 1
ATOM 1894 C CA . ASP B 1 46 ? 87.780 111.936 57.872 1.00 23.84 68 ASP B CA 1
ATOM 1895 C C . ASP B 1 46 ? 88.992 112.842 57.643 1.00 23.98 68 ASP B C 1
ATOM 1896 O O . ASP B 1 46 ? 89.146 113.439 56.559 1.00 25.42 68 ASP B O 1
ATOM 1901 N N A ARG B 1 47 ? 89.848 112.938 58.652 0.50 21.31 69 ARG B N 1
ATOM 1902 N N B ARG B 1 47 ? 89.857 112.946 58.647 0.50 23.00 69 ARG B N 1
ATOM 1903 C CA A ARG B 1 47 ? 91.007 113.803 58.569 0.50 22.03 69 ARG B CA 1
ATOM 1904 C CA B ARG B 1 47 ? 91.027 113.808 58.541 0.50 24.60 69 ARG B CA 1
ATOM 1905 C C A ARG B 1 47 ? 92.204 113.161 57.845 0.50 23.18 69 ARG B C 1
ATOM 1906 C C B ARG B 1 47 ? 92.133 113.174 57.690 0.50 24.47 69 ARG B C 1
ATOM 1907 O O A ARG B 1 47 ? 93.170 113.866 57.520 0.50 24.02 69 ARG B O 1
ATOM 1908 O O B ARG B 1 47 ? 92.963 113.886 57.113 0.50 24.68 69 ARG B O 1
ATOM 1923 N N . ARG B 1 48 ? 92.144 111.845 57.605 1.00 23.56 70 ARG B N 1
ATOM 1924 C CA . ARG B 1 48 ? 93.179 111.111 56.814 1.00 23.54 70 ARG B CA 1
ATOM 1925 C C . ARG B 1 48 ? 94.611 111.554 57.129 1.00 20.42 70 ARG B C 1
ATOM 1926 O O . ARG B 1 48 ? 95.360 111.992 56.262 1.00 20.89 70 ARG B O 1
ATOM 1934 N N . PRO B 1 49 ? 95.022 111.399 58.385 1.00 18.65 71 PRO B N 1
ATOM 1935 C CA . PRO B 1 49 ? 96.293 111.958 58.860 1.00 18.93 71 PRO B CA 1
ATOM 1936 C C . PRO B 1 49 ? 97.545 111.073 58.540 1.00 20.35 71 PRO B C 1
ATOM 1937 O O . PRO B 1 49 ? 98.669 111.391 58.935 1.00 21.19 71 PRO B O 1
ATOM 1941 N N . TRP B 1 50 ? 97.335 109.958 57.851 1.00 19.10 72 TRP B N 1
ATOM 1942 C CA . TRP B 1 50 ? 98.413 109.004 57.589 1.00 19.20 72 TRP B CA 1
ATOM 1943 C C . TRP B 1 50 ? 99.416 109.514 56.532 1.00 20.09 72 TRP B C 1
ATOM 1944 O O . TRP B 1 50 ? 99.056 110.246 55.592 1.00 20.23 72 TRP B O 1
ATOM 1955 N N . GLU B 1 51 ? 100.658 109.094 56.730 1.00 19.80 73 GLU B N 1
ATOM 1956 C CA . GLU B 1 51 ? 101.776 109.257 55.789 1.00 17.65 73 GLU B CA 1
ATOM 1957 C C . GLU B 1 51 ? 102.537 107.931 55.760 1.00 20.80 73 GLU B C 1
ATOM 1958 O O . GLU B 1 51 ? 102.761 107.315 56.809 1.00 19.71 73 GLU B O 1
ATOM 1964 N N . PHE B 1 52 ? 102.956 107.488 54.569 1.00 19.01 74 PHE B N 1
ATOM 1965 C CA . PHE B 1 52 ? 103.629 106.200 54.399 1.00 18.87 74 PHE B CA 1
ATOM 1966 C C . PHE B 1 52 ? 105.036 106.425 53.830 1.00 19.10 74 PHE B C 1
ATOM 1967 O O . PHE B 1 52 ? 105.183 107.142 52.839 1.00 18.98 74 PHE B O 1
ATOM 1975 N N . ILE B 1 53 ? 106.057 105.867 54.483 1.00 18.72 75 ILE B N 1
ATOM 1976 C CA . ILE B 1 53 ? 107.435 105.968 54.018 1.00 19.35 75 ILE B CA 1
ATOM 1977 C C . ILE B 1 53 ? 107.825 104.569 53.549 1.00 18.87 75 ILE B C 1
ATOM 1978 O O . ILE B 1 53 ? 107.910 103.618 54.343 1.00 20.21 75 ILE B O 1
ATOM 1983 N N . ILE B 1 54 ? 108.033 104.438 52.239 1.00 20.66 76 ILE B N 1
ATOM 1984 C CA . ILE B 1 54 ? 108.668 103.231 51.704 1.00 19.65 76 ILE B CA 1
ATOM 1985 C C . ILE B 1 54 ? 110.190 103.276 51.844 1.00 20.70 76 ILE B C 1
ATOM 1986 O O . ILE B 1 54 ? 110.842 104.151 51.260 1.00 20.87 76 ILE B O 1
ATOM 1991 N N . VAL B 1 55 ? 110.746 102.324 52.587 1.00 18.85 77 VAL B N 1
ATOM 1992 C CA . VAL B 1 55 ? 112.159 102.289 52.898 1.00 21.64 77 VAL B CA 1
ATOM 1993 C C . VAL B 1 55 ? 112.853 101.075 52.233 1.00 22.69 77 VAL B C 1
ATOM 1994 O O . VAL B 1 55 ? 112.630 99.909 52.589 1.00 20.41 77 VAL B O 1
ATOM 1998 N N . THR B 1 56 ? 113.690 101.399 51.248 1.00 23.92 78 THR B N 1
ATOM 1999 C CA . THR B 1 56 ? 114.534 100.420 50.546 1.00 25.36 78 THR B CA 1
ATOM 2000 C C . THR B 1 56 ? 116.026 100.650 50.764 1.00 25.59 78 THR B C 1
ATOM 2001 O O . THR B 1 56 ? 116.825 99.764 50.521 1.00 27.45 78 THR B O 1
ATOM 2005 N N . ASP B 1 57 ? 116.412 101.801 51.293 1.00 23.73 79 ASP B N 1
ATOM 2006 C CA . ASP B 1 57 ? 117.819 102.062 51.569 1.00 25.31 79 ASP B CA 1
ATOM 2007 C C . ASP B 1 57 ? 118.396 101.086 52.597 1.00 25.35 79 ASP B C 1
ATOM 2008 O O . ASP B 1 57 ? 117.901 100.960 53.700 1.00 24.95 79 ASP B O 1
ATOM 2013 N N . ARG B 1 58 ? 119.469 100.377 52.238 1.00 22.30 80 ARG B N 1
ATOM 2014 C CA . ARG B 1 58 ? 120.031 99.364 53.107 1.00 24.46 80 ARG B CA 1
ATOM 2015 C C . ARG B 1 58 ? 120.490 99.891 54.452 1.00 23.41 80 ARG B C 1
ATOM 2016 O O . ARG B 1 58 ? 120.276 99.283 55.515 1.00 23.68 80 ARG B O 1
ATOM 2024 N N . LYS B 1 59 ? 121.196 101.013 54.422 1.00 21.62 81 LYS B N 1
ATOM 2025 C CA . LYS B 1 59 ? 121.704 101.616 55.649 1.00 23.96 81 LYS B CA 1
ATOM 2026 C C . LYS B 1 59 ? 120.553 102.014 56.609 1.00 23.14 81 LYS B C 1
ATOM 2027 O O . LYS B 1 59 ? 120.678 101.847 57.827 1.00 25.03 81 LYS B O 1
ATOM 2033 N N . ALA B 1 60 ? 119.470 102.561 56.032 1.00 24.10 82 ALA B N 1
ATOM 2034 C CA . ALA B 1 60 ? 118.259 102.963 56.799 1.00 22.31 82 ALA B CA 1
ATOM 2035 C C . ALA B 1 60 ? 117.640 101.747 57.476 1.00 21.26 82 ALA B C 1
ATOM 2036 O O . ALA B 1 60 ? 117.365 101.765 58.671 1.00 23.28 82 ALA B O 1
ATOM 2038 N N . LEU B 1 61 ? 117.485 100.660 56.723 1.00 24.12 83 LEU B N 1
ATOM 2039 C CA . LEU B 1 61 ? 116.892 99.438 57.253 1.00 22.74 83 LEU B CA 1
ATOM 2040 C C . LEU B 1 61 ? 117.769 98.866 58.335 1.00 25.16 83 LEU B C 1
ATOM 2041 O O . LEU B 1 61 ? 117.279 98.498 59.406 1.00 24.00 83 LEU B O 1
ATOM 2046 N N . ASP B 1 62 ? 119.074 98.819 58.088 1.00 25.95 84 ASP B N 1
ATOM 2047 C CA . ASP B 1 62 ? 119.999 98.221 59.059 1.00 28.38 84 ASP B CA 1
ATOM 2048 C C . ASP B 1 62 ? 120.117 99.054 60.319 1.00 26.77 84 ASP B C 1
ATOM 2049 O O . ASP B 1 62 ? 120.211 98.494 61.399 1.00 26.88 84 ASP B O 1
ATOM 2054 N N . THR B 1 63 ? 120.086 100.379 60.176 1.00 26.35 85 THR B N 1
ATOM 2055 C CA . THR B 1 63 ? 120.162 101.290 61.325 1.00 28.46 85 THR B CA 1
ATOM 2056 C C . THR B 1 63 ? 118.941 101.139 62.247 1.00 27.35 85 THR B C 1
ATOM 2057 O O . THR B 1 63 ? 119.073 101.080 63.460 1.00 27.06 85 THR B O 1
ATOM 2069 N N . ALA B 1 65 ? 117.035 98.370 62.323 1.00 27.39 87 ALA B N 1
ATOM 2070 C CA . ALA B 1 65 ? 117.202 97.002 62.836 1.00 28.50 87 ALA B CA 1
ATOM 2071 C C . ALA B 1 65 ? 118.087 96.943 64.070 1.00 30.21 87 ALA B C 1
ATOM 2072 O O . ALA B 1 65 ? 117.834 96.159 64.972 1.00 30.56 87 ALA B O 1
ATOM 2074 N N A GLU B 1 66 ? 119.130 97.770 64.059 0.50 30.83 88 GLU B N 1
ATOM 2075 N N B GLU B 1 66 ? 119.110 97.778 64.133 0.50 30.77 88 GLU B N 1
ATOM 2076 C CA A GLU B 1 66 ? 120.093 97.883 65.159 0.50 32.25 88 GLU B CA 1
ATOM 2077 C CA B GLU B 1 66 ? 120.021 97.745 65.274 0.50 31.65 88 GLU B CA 1
ATOM 2078 C C A GLU B 1 66 ? 119.486 98.554 66.377 0.50 30.71 88 GLU B C 1
ATOM 2079 C C B GLU B 1 66 ? 119.596 98.646 66.419 0.50 30.61 88 GLU B C 1
ATOM 2080 O O A GLU B 1 66 ? 119.646 98.065 67.491 0.50 29.26 88 GLU B O 1
ATOM 2081 O O B GLU B 1 66 ? 120.025 98.433 67.543 0.50 28.87 88 GLU B O 1
ATOM 2092 N N . GLY B 1 67 ? 118.780 99.660 66.149 1.00 29.17 89 GLY B N 1
ATOM 2093 C CA . GLY B 1 67 ? 118.334 100.564 67.215 1.00 29.13 89 GLY B CA 1
ATOM 2094 C C . GLY B 1 67 ? 117.029 100.179 67.896 1.00 29.90 89 GLY B C 1
ATOM 2095 O O . GLY B 1 67 ? 116.845 100.457 69.080 1.00 28.68 89 GLY B O 1
ATOM 2096 N N . LEU B 1 68 ? 116.118 99.558 67.139 1.00 28.41 90 LEU B N 1
ATOM 2097 C CA . LEU B 1 68 ? 114.825 99.115 67.657 1.00 26.04 90 LEU B CA 1
ATOM 2098 C C . LEU B 1 68 ? 114.931 97.707 68.274 1.00 28.05 90 LEU B C 1
ATOM 2099 O O . LEU B 1 68 ? 115.545 96.805 67.678 1.00 27.98 90 LEU B O 1
ATOM 2104 N N . PRO B 1 69 ? 114.290 97.480 69.435 1.00 27.05 91 PRO B N 1
ATOM 2105 C CA . PRO B 1 69 ? 114.209 96.096 69.896 1.00 29.01 91 PRO B CA 1
ATOM 2106 C C . PRO B 1 69 ? 113.222 95.291 69.009 1.00 27.71 91 PRO B C 1
ATOM 2107 O O . PRO B 1 69 ? 112.313 95.837 68.398 1.00 33.90 91 PRO B O 1
ATOM 2111 N N . PHE B 1 70 ? 113.422 93.998 68.912 1.00 30.64 92 PHE B N 1
ATOM 2112 C CA . PHE B 1 70 ? 112.476 93.155 68.192 1.00 27.85 92 PHE B CA 1
ATOM 2113 C C . PHE B 1 70 ? 112.231 93.578 66.749 1.00 26.98 92 PHE B C 1
ATOM 2114 O O . PHE B 1 70 ? 111.142 93.380 66.241 1.00 24.11 92 PHE B O 1
ATOM 2122 N N . ALA B 1 71 ? 113.260 94.124 66.099 1.00 25.99 93 ALA B N 1
ATOM 2123 C CA . ALA B 1 71 ? 113.182 94.604 64.736 1.00 27.84 93 ALA B CA 1
ATOM 2124 C C . ALA B 1 71 ? 114.308 94.009 63.865 1.00 25.47 93 ALA B C 1
ATOM 2125 O O . ALA B 1 71 ? 114.642 94.576 62.833 1.00 22.43 93 ALA B O 1
ATOM 2127 N N . ARG B 1 72 ? 114.871 92.877 64.273 1.00 27.45 94 ARG B N 1
ATOM 2128 C CA . ARG B 1 72 ? 116.042 92.319 63.570 1.00 31.80 94 ARG B CA 1
ATOM 2129 C C . ARG B 1 72 ? 115.724 91.916 62.129 1.00 30.30 94 ARG B C 1
ATOM 2130 O O . ARG B 1 72 ? 116.596 91.966 61.249 1.00 33.98 94 ARG B O 1
ATOM 2151 N N . LEU B 1 74 ? 114.349 93.565 59.928 1.00 26.57 96 LEU B N 1
ATOM 2152 C CA . LEU B 1 74 ? 114.633 94.677 58.992 1.00 27.12 96 LEU B CA 1
ATOM 2153 C C . LEU B 1 74 ? 115.924 94.436 58.175 1.00 28.22 96 LEU B C 1
ATOM 2154 O O . LEU B 1 74 ? 116.027 94.821 57.014 1.00 30.79 96 LEU B O 1
ATOM 2159 N N . LYS B 1 75 ? 116.900 93.778 58.797 1.00 30.49 97 LYS B N 1
ATOM 2160 C CA . LYS B 1 75 ? 118.124 93.361 58.105 1.00 33.69 97 LYS B CA 1
ATOM 2161 C C . LYS B 1 75 ? 117.894 92.337 56.978 1.00 33.32 97 LYS B C 1
ATOM 2162 O O . LYS B 1 75 ? 118.694 92.253 56.043 1.00 34.30 97 LYS B O 1
ATOM 2168 N N . GLU B 1 76 ? 116.787 91.610 57.047 1.00 30.95 98 GLU B N 1
ATOM 2169 C CA . GLU B 1 76 ? 116.515 90.490 56.170 1.00 32.64 98 GLU B CA 1
ATOM 2170 C C . GLU B 1 76 ? 115.427 90.746 55.139 1.00 29.41 98 GLU B C 1
ATOM 2171 O O . GLU B 1 76 ? 114.973 89.815 54.473 1.00 32.60 98 GLU B O 1
ATOM 2177 N N . THR B 1 77 ? 115.007 91.991 54.978 1.00 27.79 99 THR B N 1
ATOM 2178 C CA . THR B 1 77 ? 114.052 92.342 53.953 1.00 26.99 99 THR B CA 1
ATOM 2179 C C . THR B 1 77 ? 114.695 93.377 53.046 1.00 24.14 99 THR B C 1
ATOM 2180 O O . THR B 1 77 ? 115.616 94.065 53.466 1.00 23.64 99 THR B O 1
ATOM 2184 N N . ARG B 1 78 ? 114.167 93.511 51.838 1.00 22.40 100 ARG B N 1
ATOM 2185 C CA . ARG B 1 78 ? 114.569 94.569 50.936 1.00 24.45 100 ARG B CA 1
ATOM 2186 C C . ARG B 1 78 ? 113.753 95.843 51.094 1.00 24.51 100 ARG B C 1
ATOM 2187 O O . ARG B 1 78 ? 114.100 96.888 50.527 1.00 21.63 100 ARG B O 1
ATOM 2195 N N . GLN B 1 79 ? 112.583 95.746 51.719 1.00 21.69 101 GLN B N 1
ATOM 2196 C CA . GLN B 1 79 ? 111.750 96.922 51.824 1.00 19.25 101 GLN B CA 1
ATOM 2197 C C . GLN B 1 79 ? 110.830 96.836 53.065 1.00 22.84 101 GLN B C 1
ATOM 2198 O O . GLN B 1 79 ? 110.366 95.776 53.442 1.00 20.21 101 GLN B O 1
ATOM 2204 N N . ALA B 1 80 ? 110.619 97.991 53.683 1.00 20.75 102 ALA B N 1
ATOM 2205 C CA . ALA B 1 80 ? 109.707 98.130 54.823 1.00 18.32 102 ALA B CA 1
ATOM 2206 C C . ALA B 1 80 ? 108.841 99.348 54.580 1.00 18.51 102 ALA B C 1
ATOM 2207 O O . ALA B 1 80 ? 109.254 100.307 53.881 1.00 17.24 102 ALA B O 1
ATOM 2209 N N . ILE B 1 81 ? 107.644 99.350 55.170 1.00 19.11 103 ILE B N 1
ATOM 2210 C CA . ILE B 1 81 ? 106.765 100.508 55.099 1.00 17.99 103 ILE B CA 1
ATOM 2211 C C . ILE B 1 81 ? 106.596 101.084 56.525 1.00 18.99 103 ILE B C 1
ATOM 2212 O O . ILE B 1 81 ? 106.266 100.358 57.461 1.00 17.89 103 ILE B O 1
ATOM 2217 N N . VAL B 1 82 ? 106.879 102.372 56.675 1.00 17.65 104 VAL B N 1
ATOM 2218 C CA . VAL B 1 82 ? 106.771 103.037 57.988 1.00 17.14 104 VAL B CA 1
ATOM 2219 C C . VAL B 1 82 ? 105.478 103.840 57.931 1.00 16.42 104 VAL B C 1
ATOM 2220 O O . VAL B 1 82 ? 105.327 104.753 57.092 1.00 16.93 104 VAL B O 1
ATOM 2224 N N . VAL B 1 83 ? 104.538 103.509 58.807 1.00 16.10 105 VAL B N 1
ATOM 2225 C CA . VAL B 1 83 ? 103.272 104.245 58.878 1.00 16.36 105 VAL B CA 1
ATOM 2226 C C . VAL B 1 83 ? 103.407 105.363 59.909 1.00 17.54 105 VAL B C 1
ATOM 2227 O O . VAL B 1 83 ? 103.841 105.136 61.040 1.00 17.41 105 VAL B O 1
ATOM 2231 N N . CYS B 1 84 ? 103.058 106.581 59.477 1.00 16.34 106 CYS B N 1
ATOM 2232 C CA . CYS B 1 84 ? 103.195 107.774 60.289 1.00 17.48 106 CYS B CA 1
ATOM 2233 C C . CYS B 1 84 ? 101.881 108.521 60.321 1.00 17.13 106 CYS B C 1
ATOM 2234 O O . CYS B 1 84 ? 101.029 108.328 59.463 1.00 18.90 106 CYS B O 1
ATOM 2237 N N . GLY B 1 85 ? 101.744 109.360 61.334 1.00 17.04 107 GLY B N 1
ATOM 2238 C CA . GLY B 1 85 ? 100.566 110.224 61.457 1.00 16.84 107 GLY B CA 1
ATOM 2239 C C . GLY B 1 85 ? 100.956 111.689 61.577 1.00 17.08 107 GLY B C 1
ATOM 2240 O O . GLY B 1 85 ? 101.932 112.036 62.258 1.00 18.37 107 GLY B O 1
ATOM 2241 N N . ASP B 1 86 ? 100.128 112.548 60.971 1.00 19.09 108 ASP B N 1
ATOM 2242 C CA . ASP B 1 86 ? 100.298 113.982 61.042 1.00 20.09 108 ASP B CA 1
ATOM 2243 C C . ASP B 1 86 ? 99.457 114.526 62.241 1.00 19.06 108 ASP B C 1
ATOM 2244 O O . ASP B 1 86 ? 98.225 114.520 62.195 1.00 19.88 108 ASP B O 1
ATOM 2249 N N . THR B 1 87 ? 100.148 114.943 63.298 1.00 17.74 109 THR B N 1
ATOM 2250 C CA . THR B 1 87 ? 99.513 115.366 64.551 1.00 20.07 109 THR B CA 1
ATOM 2251 C C . THR B 1 87 ? 98.843 116.717 64.464 1.00 24.17 109 THR B C 1
ATOM 2252 O O . THR B 1 87 ? 98.024 117.045 65.329 1.00 25.13 109 THR B O 1
ATOM 2256 N N . ILE B 1 88 ? 99.160 117.494 63.432 1.00 24.62 110 ILE B N 1
ATOM 2257 C CA . ILE B 1 88 ? 98.450 118.725 63.172 1.00 25.99 110 ILE B CA 1
ATOM 2258 C C . ILE B 1 88 ? 97.078 118.408 62.568 1.00 24.12 110 ILE B C 1
ATOM 2259 O O . ILE B 1 88 ? 96.062 119.041 62.935 1.00 26.66 110 ILE B O 1
ATOM 2264 N N A LYS B 1 89 ? 97.026 117.446 61.646 0.50 22.47 111 LYS B N 1
ATOM 2265 N N B LYS B 1 89 ? 97.029 117.424 61.680 0.50 22.88 111 LYS B N 1
ATOM 2266 C CA A LYS B 1 89 ? 95.760 117.011 61.052 0.50 22.24 111 LYS B CA 1
ATOM 2267 C CA B LYS B 1 89 ? 95.783 117.026 61.046 0.50 22.90 111 LYS B CA 1
ATOM 2268 C C A LYS B 1 89 ? 94.844 116.336 62.058 0.50 21.53 111 LYS B C 1
ATOM 2269 C C B LYS B 1 89 ? 94.850 116.237 61.965 0.50 21.83 111 LYS B C 1
ATOM 2270 O O A LYS B 1 89 ? 93.633 116.566 62.048 0.50 21.15 111 LYS B O 1
ATOM 2271 O O B LYS B 1 89 ? 93.631 116.277 61.786 0.50 21.54 111 LYS B O 1
ATOM 2282 N N . SER B 1 90 ? 95.405 115.502 62.925 1.00 21.89 112 SER B N 1
ATOM 2283 C CA . SER B 1 90 ? 94.577 114.745 63.882 1.00 21.40 112 SER B CA 1
ATOM 2284 C C . SER B 1 90 ? 95.265 114.606 65.236 1.00 22.16 112 SER B C 1
ATOM 2285 O O . SER B 1 90 ? 95.886 113.562 65.557 1.00 20.68 112 SER B O 1
ATOM 2288 N N . SER B 1 91 ? 95.171 115.654 66.049 1.00 21.52 113 SER B N 1
ATOM 2289 C CA . SER B 1 91 ? 95.948 115.696 67.280 1.00 21.70 113 SER B CA 1
ATOM 2290 C C . SER B 1 91 ? 95.501 114.691 68.337 1.00 21.20 113 SER B C 1
ATOM 2291 O O . SER B 1 91 ? 96.323 114.300 69.166 1.00 24.18 113 SER B O 1
ATOM 2294 N N A ASN B 1 92 ? 94.254 114.252 68.322 0.50 21.47 114 ASN B N 1
ATOM 2295 N N B ASN B 1 92 ? 94.205 114.335 68.336 0.50 22.02 114 ASN B N 1
ATOM 2296 C CA A ASN B 1 92 ? 93.797 113.328 69.362 0.50 20.82 114 ASN B CA 1
ATOM 2297 C CA B ASN B 1 92 ? 93.605 113.398 69.322 0.50 21.69 114 ASN B CA 1
ATOM 2298 C C A ASN B 1 92 ? 93.610 111.878 68.911 0.50 20.81 114 ASN B C 1
ATOM 2299 C C B ASN B 1 92 ? 93.674 111.918 68.907 0.50 21.40 114 ASN B C 1
ATOM 2300 O O A ASN B 1 92 ? 93.529 110.982 69.745 0.50 21.06 114 ASN B O 1
ATOM 2301 O O B ASN B 1 92 ? 93.860 111.053 69.765 0.50 21.05 114 ASN B O 1
ATOM 2310 N N . ALA B 1 93 ? 93.537 111.645 67.603 1.00 20.28 115 ALA B N 1
ATOM 2311 C CA . ALA B 1 93 ? 93.221 110.312 67.100 1.00 18.61 115 ALA B CA 1
ATOM 2312 C C . ALA B 1 93 ? 94.159 109.766 66.009 1.00 16.53 115 ALA B C 1
ATOM 2313 O O . ALA B 1 93 ? 93.882 108.700 65.459 1.00 16.38 115 ALA B O 1
ATOM 2315 N N . TRP B 1 94 ? 95.228 110.466 65.664 1.00 17.59 116 TRP B N 1
ATOM 2316 C CA . TRP B 1 94 ? 96.075 110.005 64.536 1.00 16.95 116 TRP B CA 1
ATOM 2317 C C . TRP B 1 94 ? 96.503 108.524 64.693 1.00 17.37 116 TRP B C 1
ATOM 2318 O O . TRP B 1 94 ? 96.602 107.789 63.706 1.00 17.78 116 TRP B O 1
ATOM 2329 N N . PHE B 1 95 ? 96.862 108.123 65.907 1.00 16.55 117 PHE B N 1
ATOM 2330 C CA . PHE B 1 95 ? 97.423 106.798 66.149 1.00 15.24 117 PHE B CA 1
ATOM 2331 C C . PHE B 1 95 ? 96.352 105.700 66.049 1.00 17.39 117 PHE B C 1
ATOM 2332 O O . PHE B 1 95 ? 96.660 104.550 65.761 1.00 16.47 117 PHE B O 1
ATOM 2340 N N . LEU B 1 96 ? 95.091 106.065 66.252 1.00 15.17 118 LEU B N 1
ATOM 2341 C CA . LEU B 1 96 ? 93.959 105.137 66.058 1.00 15.11 118 LEU B CA 1
ATOM 2342 C C . LEU B 1 96 ? 93.718 104.928 64.570 1.00 16.78 118 LEU B C 1
ATOM 2343 O O . LEU B 1 96 ? 93.692 103.788 64.071 1.00 15.20 118 LEU B O 1
ATOM 2348 N N . ASP B 1 97 ? 93.573 106.043 63.837 1.00 16.99 119 ASP B N 1
ATOM 2349 C CA . ASP B 1 97 ? 93.465 106.014 62.382 1.00 17.78 119 ASP B CA 1
ATOM 2350 C C . ASP B 1 97 ? 94.630 105.208 61.754 1.00 17.86 119 ASP B C 1
ATOM 2351 O O . ASP B 1 97 ? 94.416 104.344 60.899 1.00 16.92 119 ASP B O 1
ATOM 2356 N N . CYS B 1 98 ? 95.843 105.502 62.202 1.00 18.25 120 CYS B N 1
ATOM 2357 C CA . CYS B 1 98 ? 97.051 104.880 61.633 1.00 16.80 120 CYS B CA 1
ATOM 2358 C C . CYS B 1 98 ? 97.149 103.383 61.966 1.00 18.63 120 CYS B C 1
ATOM 2359 O O . CYS B 1 98 ? 97.718 102.616 61.188 1.00 16.94 120 CYS B O 1
ATOM 2362 N N . SER B 1 99 ? 96.572 102.971 63.094 1.00 17.09 121 SER B N 1
ATOM 2363 C CA . SER B 1 99 ? 96.514 101.536 63.457 1.00 17.30 121 SER B CA 1
ATOM 2364 C C . SER B 1 99 ? 95.538 100.806 62.547 1.00 16.48 121 SER B C 1
ATOM 2365 O O . SER B 1 99 ? 95.830 99.690 62.092 1.00 15.84 121 SER B O 1
ATOM 2368 N N . ALA B 1 100 ? 94.388 101.411 62.263 1.00 16.43 122 ALA B N 1
ATOM 2369 C CA . ALA B 1 100 ? 93.429 100.833 61.305 1.00 16.11 122 ALA B CA 1
ATOM 2370 C C . ALA B 1 100 ? 94.046 100.701 59.900 1.00 15.20 122 ALA B C 1
ATOM 2371 O O . ALA B 1 100 ? 93.893 99.666 59.236 1.00 16.98 122 ALA B O 1
ATOM 2373 N N . ALA B 1 101 ? 94.760 101.746 59.468 1.00 16.23 123 ALA B N 1
ATOM 2374 C CA . ALA B 1 101 ? 95.496 101.735 58.199 1.00 16.64 123 ALA B CA 1
ATOM 2375 C C . ALA B 1 101 ? 96.531 100.581 58.192 1.00 17.49 123 ALA B C 1
ATOM 2376 O O . ALA B 1 101 ? 96.598 99.806 57.256 1.00 17.67 123 ALA B O 1
ATOM 2378 N N . SER B 1 102 ? 97.282 100.457 59.282 1.00 15.97 124 SER B N 1
ATOM 2379 C CA . SER B 1 102 ? 98.260 99.391 59.415 1.00 16.49 124 SER B CA 1
ATOM 2380 C C . SER B 1 102 ? 97.636 97.988 59.294 1.00 17.87 124 SER B C 1
ATOM 2381 O O . SER B 1 102 ? 98.213 97.084 58.655 1.00 17.06 124 SER B O 1
ATOM 2384 N N . GLN B 1 103 ? 96.467 97.785 59.913 1.00 16.97 125 GLN B N 1
ATOM 2385 C CA . GLN B 1 103 ? 95.797 96.490 59.842 1.00 18.16 125 GLN B CA 1
ATOM 2386 C C . GLN B 1 103 ? 95.313 96.163 58.433 1.00 18.53 125 GLN B C 1
ATOM 2387 O O . GLN B 1 103 ? 95.449 95.034 57.980 1.00 18.88 125 GLN B O 1
ATOM 2393 N N . ASN B 1 104 ? 94.786 97.149 57.735 1.00 18.25 126 ASN B N 1
ATOM 2394 C CA . ASN B 1 104 ? 94.478 96.963 56.309 1.00 18.20 126 ASN B CA 1
ATOM 2395 C C . ASN B 1 104 ? 95.713 96.503 55.497 1.00 17.29 126 ASN B C 1
ATOM 2396 O O . ASN B 1 104 ? 95.626 95.610 54.639 1.00 16.55 126 ASN B O 1
ATOM 2401 N N . LEU B 1 105 ? 96.843 97.138 55.783 1.00 18.40 127 LEU B N 1
ATOM 2402 C CA . LEU B 1 105 ? 98.102 96.854 55.117 1.00 18.77 127 LEU B CA 1
ATOM 2403 C C . LEU B 1 105 ? 98.551 95.413 55.419 1.00 17.90 127 LEU B C 1
ATOM 2404 O O . LEU B 1 105 ? 98.921 94.645 54.493 1.00 18.25 127 LEU B O 1
ATOM 2409 N N . LEU B 1 106 ? 98.494 95.001 56.679 1.00 16.50 128 LEU B N 1
ATOM 2410 C CA . LEU B 1 106 ? 98.820 93.625 57.016 1.00 18.34 128 LEU B CA 1
ATOM 2411 C C . LEU B 1 106 ? 97.906 92.594 56.317 1.00 19.00 128 LEU B C 1
ATOM 2412 O O . LEU B 1 106 ? 98.364 91.553 55.860 1.00 19.37 128 LEU B O 1
ATOM 2417 N N . LEU B 1 107 ? 96.606 92.867 56.282 1.00 20.30 129 LEU B N 1
ATOM 2418 C CA . LEU B 1 107 ? 95.679 91.947 55.643 1.00 20.67 129 LEU B CA 1
ATOM 2419 C C . LEU B 1 107 ? 95.951 91.886 54.143 1.00 20.05 129 LEU B C 1
ATOM 2420 O O . LEU B 1 107 ? 95.955 90.795 53.556 1.00 21.40 129 LEU B O 1
ATOM 2425 N N . ALA B 1 108 ? 96.197 93.050 53.528 1.00 20.95 130 ALA B N 1
ATOM 2426 C CA . ALA B 1 108 ? 96.543 93.126 52.111 1.00 19.95 130 ALA B CA 1
ATOM 2427 C C . ALA B 1 108 ? 97.771 92.252 51.798 1.00 21.08 130 ALA B C 1
ATOM 2428 O O . ALA B 1 108 ? 97.728 91.456 50.870 1.00 22.47 130 ALA B O 1
ATOM 2430 N N . ALA B 1 109 ? 98.812 92.365 52.622 1.00 20.98 131 ALA B N 1
ATOM 2431 C CA . ALA B 1 109 ? 100.007 91.536 52.503 1.00 22.67 131 ALA B CA 1
ATOM 2432 C C . ALA B 1 109 ? 99.646 90.050 52.493 1.00 24.66 131 ALA B C 1
ATOM 2433 O O . ALA B 1 109 ? 100.026 89.337 51.554 1.00 23.34 131 ALA B O 1
ATOM 2435 N N . GLU B 1 110 ? 98.913 89.583 53.522 1.00 22.99 132 GLU B N 1
ATOM 2436 C CA . GLU B 1 110 ? 98.512 88.172 53.636 1.00 24.44 132 GLU B CA 1
ATOM 2437 C C . GLU B 1 110 ? 97.708 87.734 52.405 1.00 24.47 132 GLU B C 1
ATOM 2438 O O . GLU B 1 110 ? 97.922 86.644 51.909 1.00 26.56 132 GLU B O 1
ATOM 2444 N N . SER B 1 111 ? 96.816 88.590 51.906 1.00 22.69 133 SER B N 1
ATOM 2445 C CA . SER B 1 111 ? 95.995 88.273 50.732 1.00 25.32 133 SER B CA 1
ATOM 2446 C C . SER B 1 111 ? 96.777 88.095 49.441 1.00 27.13 133 SER B C 1
ATOM 2447 O O . SER B 1 111 ? 96.284 87.445 48.540 1.00 27.58 133 SER B O 1
ATOM 2466 N N . GLY B 1 113 ? 99.908 86.747 49.325 1.00 26.85 135 GLY B N 1
ATOM 2467 C CA . GLY B 1 113 ? 100.959 85.765 49.543 1.00 27.36 135 GLY B CA 1
ATOM 2468 C C . GLY B 1 113 ? 102.254 86.332 50.112 1.00 26.62 135 GLY B C 1
ATOM 2469 O O . GLY B 1 113 ? 103.284 85.669 50.118 1.00 27.17 135 GLY B O 1
ATOM 2470 N N . LEU B 1 114 ? 102.196 87.560 50.610 1.00 22.13 136 LEU B N 1
ATOM 2471 C CA . LEU B 1 114 ? 103.319 88.153 51.290 1.00 21.11 136 LEU B CA 1
ATOM 2472 C C . LEU B 1 114 ? 103.238 87.921 52.807 1.00 22.40 136 LEU B C 1
ATOM 2473 O O . LEU B 1 114 ? 102.202 87.533 53.344 1.00 25.25 136 LEU B O 1
ATOM 2478 N N . GLY B 1 115 ? 104.371 88.122 53.461 1.00 20.63 137 GLY B N 1
ATOM 2479 C CA . GLY B 1 115 ? 104.508 88.103 54.893 1.00 21.95 137 GLY B CA 1
ATOM 2480 C C . GLY B 1 115 ? 104.863 89.504 55.392 1.00 21.96 137 GLY B C 1
ATOM 2481 O O . GLY B 1 115 ? 105.576 90.262 54.728 1.00 20.75 137 GLY B O 1
ATOM 2482 N N . ALA B 1 116 ? 104.343 89.846 56.554 1.00 20.50 138 ALA B N 1
ATOM 2483 C CA . ALA B 1 116 ? 104.571 91.152 57.173 1.00 19.09 138 ALA B CA 1
ATOM 2484 C C . ALA B 1 116 ? 104.411 91.044 58.697 1.00 19.41 138 ALA B C 1
ATOM 2485 O O . ALA B 1 116 ? 103.828 90.078 59.215 1.00 17.97 138 ALA B O 1
ATOM 2487 N N . VAL B 1 117 ? 104.970 92.025 59.400 1.00 19.82 139 VAL B N 1
ATOM 2488 C CA . VAL B 1 117 ? 104.868 92.083 60.843 1.00 18.99 139 VAL B CA 1
ATOM 2489 C C . VAL B 1 117 ? 104.877 93.546 61.269 1.00 18.10 139 VAL B C 1
ATOM 2490 O O . VAL B 1 117 ? 105.625 94.381 60.720 1.00 17.63 139 VAL B O 1
ATOM 2494 N N . TRP B 1 118 ? 103.997 93.867 62.213 1.00 16.80 140 TRP B N 1
ATOM 2495 C CA . TRP B 1 118 ? 104.021 95.191 62.864 1.00 16.08 140 TRP B CA 1
ATOM 2496 C C . TRP B 1 118 ? 105.162 95.239 63.853 1.00 16.31 140 TRP B C 1
ATOM 2497 O O . TRP B 1 118 ? 105.181 94.470 64.810 1.00 18.31 140 TRP B O 1
ATOM 2508 N N A THR B 1 119 ? 106.148 96.094 63.639 0.50 17.35 141 THR B N 1
ATOM 2509 N N B THR B 1 119 ? 106.096 96.167 63.637 0.50 17.63 141 THR B N 1
ATOM 2510 C CA A THR B 1 119 ? 107.148 96.268 64.688 0.50 17.68 141 THR B CA 1
ATOM 2511 C CA B THR B 1 119 ? 107.249 96.381 64.532 0.50 18.18 141 THR B CA 1
ATOM 2512 C C A THR B 1 119 ? 106.950 97.617 65.329 0.50 18.34 141 THR B C 1
ATOM 2513 C C B THR B 1 119 ? 107.031 97.680 65.318 0.50 18.60 141 THR B C 1
ATOM 2514 O O A THR B 1 119 ? 106.702 98.626 64.658 0.50 15.13 141 THR B O 1
ATOM 2515 O O B THR B 1 119 ? 106.879 98.748 64.718 0.50 16.08 141 THR B O 1
ATOM 2522 N N . ALA B 1 120 ? 106.997 97.586 66.648 1.00 19.43 142 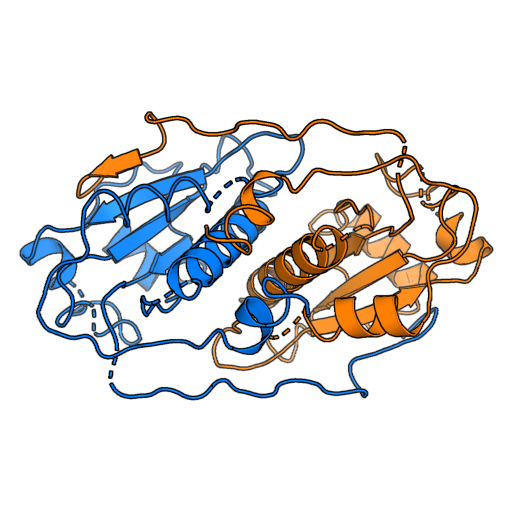ALA B N 1
ATOM 2523 C CA . ALA B 1 120 ? 106.632 98.721 67.514 1.00 19.87 142 ALA B CA 1
ATOM 2524 C C . ALA B 1 120 ? 107.621 99.905 67.419 1.00 18.75 142 ALA B C 1
ATOM 2525 O O . ALA B 1 120 ? 108.833 99.718 67.403 1.00 21.55 142 ALA B O 1
ATOM 2527 N N . VAL B 1 121 ? 107.076 101.095 67.285 1.00 16.13 143 VAL B N 1
ATOM 2528 C CA . VAL B 1 121 ? 107.842 102.315 67.429 1.00 16.97 143 VAL B CA 1
ATOM 2529 C C . VAL B 1 121 ? 107.107 103.143 68.501 1.00 17.32 143 VAL B C 1
ATOM 2530 O O . VAL B 1 121 ? 107.588 103.297 69.617 1.00 18.41 143 VAL B O 1
ATOM 2534 N N . TYR B 1 122 ? 105.934 103.635 68.154 1.00 16.94 144 TYR B N 1
ATOM 2535 C CA . TYR B 1 122 ? 105.047 104.332 69.097 1.00 18.31 144 TYR B CA 1
ATOM 2536 C C . TYR B 1 122 ? 104.519 103.311 70.121 1.00 16.57 144 TYR B C 1
ATOM 2537 O O . TYR B 1 122 ? 104.186 102.202 69.740 1.00 20.31 144 TYR B O 1
ATOM 2546 N N . PRO B 1 123 ? 104.389 103.707 71.399 1.00 16.37 145 PRO B N 1
ATOM 2547 C CA . PRO B 1 123 ? 104.653 105.033 72.003 1.00 16.14 145 PRO B CA 1
ATOM 2548 C C . PRO B 1 123 ? 105.946 105.197 72.765 1.00 17.75 145 PRO B C 1
ATOM 2549 O O . PRO B 1 123 ? 105.969 105.843 73.821 1.00 18.59 145 PRO B O 1
ATOM 2553 N N . TYR B 1 124 ? 107.042 104.651 72.248 1.00 17.23 146 TYR B N 1
ATOM 2554 C CA . TYR B 1 124 ? 108.289 104.643 73.006 1.00 16.98 146 TYR B CA 1
ATOM 2555 C C . TYR B 1 124 ? 109.206 105.738 72.492 1.00 17.77 146 TYR B C 1
ATOM 2556 O O . TYR B 1 124 ? 109.670 105.673 71.363 1.00 16.73 146 TYR B O 1
ATOM 2565 N N . PRO B 1 125 ? 109.440 106.773 73.296 1.00 17.26 147 PRO B N 1
ATOM 2566 C CA . PRO B 1 125 ? 110.215 107.925 72.771 1.00 18.99 147 PRO B CA 1
ATOM 2567 C C . PRO B 1 125 ? 111.577 107.631 72.141 1.00 19.37 147 PRO B C 1
ATOM 2568 O O . PRO B 1 125 ? 111.921 108.248 71.123 1.00 19.94 147 PRO B O 1
ATOM 2572 N N . ASP B 1 126 ? 112.336 106.730 72.739 1.00 18.16 148 ASP B N 1
ATOM 2573 C CA . ASP B 1 126 ? 113.659 106.388 72.186 1.00 21.70 148 ASP B CA 1
ATOM 2574 C C . ASP B 1 126 ? 113.546 105.724 70.781 1.00 21.59 148 ASP B C 1
ATOM 2575 O O . ASP B 1 126 ? 114.361 106.013 69.885 1.00 21.55 148 ASP B O 1
ATOM 2580 N N . ARG B 1 127 ? 112.506 104.911 70.584 1.00 17.82 149 ARG B N 1
ATOM 2581 C CA . ARG B 1 127 ? 112.201 104.301 69.284 1.00 19.02 149 ARG B CA 1
ATOM 2582 C C . ARG B 1 127 ? 111.721 105.337 68.291 1.00 19.00 149 ARG B C 1
ATOM 2583 O O . ARG B 1 127 ? 112.154 105.357 67.128 1.00 17.78 149 ARG B O 1
ATOM 2591 N N . ILE B 1 128 ? 110.814 106.217 68.733 1.00 16.49 150 ILE B N 1
ATOM 2592 C CA . ILE B 1 128 ? 110.304 107.269 67.898 1.00 15.94 150 ILE B CA 1
ATOM 2593 C C . ILE B 1 128 ? 111.498 108.119 67.388 1.00 19.01 150 ILE B C 1
ATOM 2594 O O . ILE B 1 128 ? 111.561 108.483 66.213 1.00 15.87 150 ILE B O 1
ATOM 2599 N N . GLU B 1 129 ? 112.416 108.438 68.294 1.00 21.55 151 GLU B N 1
ATOM 2600 C CA . GLU B 1 129 ? 113.595 109.239 67.939 1.00 23.16 151 GLU B CA 1
ATOM 2601 C C . GLU B 1 129 ? 114.499 108.561 66.854 1.00 21.07 151 GLU B C 1
ATOM 2602 O O . GLU B 1 129 ? 114.996 109.239 65.948 1.00 22.56 151 GLU B O 1
ATOM 2608 N N . ILE B 1 130 ? 114.739 107.272 66.985 1.00 20.84 152 ILE B N 1
ATOM 2609 C CA . ILE B 1 130 ? 115.522 106.508 65.990 1.00 22.86 152 ILE B CA 1
ATOM 2610 C C . ILE B 1 130 ? 114.925 106.666 64.608 1.00 22.54 152 ILE B C 1
ATOM 2611 O O . ILE B 1 130 ? 115.622 107.000 63.601 1.00 21.30 152 ILE B O 1
ATOM 2616 N N . VAL B 1 131 ? 113.627 106.431 64.523 1.00 20.23 153 VAL B N 1
ATOM 2617 C CA . VAL B 1 131 ? 112.936 106.495 63.226 1.00 19.30 153 VAL B CA 1
ATOM 2618 C C . VAL B 1 131 ? 112.867 107.915 62.706 1.00 20.53 153 VAL B C 1
ATOM 2619 O O . VAL B 1 131 ? 113.056 108.154 61.496 1.00 20.53 153 VAL B O 1
ATOM 2623 N N . ARG B 1 132 ? 112.593 108.872 63.604 1.00 19.45 154 ARG B N 1
ATOM 2624 C CA . ARG B 1 132 ? 112.529 110.265 63.231 1.00 20.19 154 ARG B CA 1
ATOM 2625 C C . ARG B 1 132 ? 113.875 110.727 62.606 1.00 19.37 154 ARG B C 1
ATOM 2626 O O . ARG B 1 132 ? 113.869 111.414 61.605 1.00 19.01 154 ARG B O 1
ATOM 2634 N N . LYS B 1 133 ? 114.980 110.371 63.228 1.00 20.23 155 LYS B N 1
ATOM 2635 C CA . LYS B 1 133 ? 116.273 110.884 62.774 1.00 22.85 155 LYS B CA 1
ATOM 2636 C C . LYS B 1 133 ? 116.715 110.151 61.509 1.00 21.58 155 LYS B C 1
ATOM 2637 O O . LYS B 1 133 ? 117.266 110.788 60.563 1.00 20.92 155 LYS B O 1
ATOM 2643 N N . GLU B 1 134 ? 116.411 108.860 61.434 1.00 19.89 156 GLU B N 1
ATOM 2644 C CA . GLU B 1 134 ? 116.768 108.092 60.224 1.00 20.54 156 GLU B CA 1
ATOM 2645 C C . GLU B 1 134 ? 116.027 108.556 58.987 1.00 19.34 156 GLU B C 1
ATOM 2646 O O . GLU B 1 134 ? 116.632 108.655 57.893 1.00 21.18 156 GLU B O 1
ATOM 2652 N N . LEU B 1 135 ? 114.746 108.906 59.139 1.00 19.35 157 LEU B N 1
ATOM 2653 C CA . LEU B 1 135 ? 113.861 109.216 58.029 1.00 19.17 157 LEU B CA 1
ATOM 2654 C C . LEU B 1 135 ? 113.565 110.696 57.864 1.00 16.14 157 LEU B C 1
ATOM 2655 O O . LEU B 1 135 ? 112.799 111.070 57.010 1.00 19.05 157 LEU B O 1
ATOM 2660 N N . ARG B 1 136 ? 114.241 111.535 58.653 1.00 19.82 158 ARG B N 1
ATOM 2661 C CA . ARG B 1 136 ? 114.130 113.002 58.570 1.00 20.45 158 ARG B CA 1
ATOM 2662 C C . ARG B 1 136 ? 112.695 113.479 58.676 1.00 21.10 158 ARG B C 1
ATOM 2663 O O . ARG B 1 136 ? 112.220 114.335 57.918 1.00 18.90 158 ARG B O 1
ATOM 2671 N N . LEU B 1 137 ? 111.988 112.903 59.661 1.00 20.48 159 LEU B N 1
ATOM 2672 C CA . LEU B 1 137 ? 110.568 113.201 59.824 1.00 20.25 159 LEU B CA 1
ATOM 2673 C C . LEU B 1 137 ? 110.403 114.531 60.545 1.00 19.20 159 LEU B C 1
ATOM 2674 O O . LEU B 1 137 ? 110.978 114.726 61.609 1.00 18.96 159 LEU B O 1
ATOM 2679 N N . PRO B 1 138 ? 109.645 115.448 59.963 1.00 21.78 160 PRO B N 1
ATOM 2680 C CA . PRO B 1 138 ? 109.327 116.695 60.639 1.00 23.56 160 PRO B CA 1
ATOM 2681 C C . PRO B 1 138 ? 108.663 116.447 61.980 1.00 25.92 160 PRO B C 1
ATOM 2682 O O . PRO B 1 138 ? 107.999 115.429 62.152 1.00 23.04 160 PRO B O 1
ATOM 2686 N N . ASP B 1 139 ? 108.822 117.395 62.906 1.00 23.17 161 ASP B N 1
ATOM 2687 C CA . ASP B 1 139 ? 108.308 117.237 64.268 1.00 26.35 161 ASP B CA 1
ATOM 2688 C C . ASP B 1 139 ? 106.811 116.913 64.381 1.00 23.23 161 ASP B C 1
ATOM 2689 O O . ASP B 1 139 ? 106.422 116.137 65.245 1.00 23.74 161 ASP B O 1
ATOM 2694 N N . HIS B 1 140 ? 105.994 117.462 63.505 1.00 24.91 162 HIS B N 1
ATOM 2695 C CA . HIS B 1 140 ? 104.563 117.183 63.536 1.00 25.73 162 HIS B CA 1
ATOM 2696 C C . HIS B 1 140 ? 104.154 115.841 62.931 1.00 25.57 162 HIS B C 1
ATOM 2697 O O . HIS B 1 140 ? 102.947 115.546 62.864 1.00 26.68 162 HIS B O 1
ATOM 2704 N N . ILE B 1 141 ? 105.121 115.070 62.435 1.00 20.49 163 ILE B N 1
ATOM 2705 C CA . ILE B 1 141 ? 104.889 113.745 61.887 1.00 21.09 163 ILE B CA 1
ATOM 2706 C C . ILE B 1 141 ? 105.399 112.747 62.922 1.00 21.58 163 ILE B C 1
ATOM 2707 O O . ILE B 1 141 ? 106.560 112.806 63.328 1.00 24.16 163 ILE B O 1
ATOM 2728 N N . PRO B 1 143 ? 106.021 108.721 63.847 1.00 18.64 165 PRO B N 1
ATOM 2729 C CA . PRO B 1 143 ? 106.066 107.358 63.344 1.00 18.73 165 PRO B CA 1
ATOM 2730 C C . PRO B 1 143 ? 105.283 106.382 64.267 1.00 16.89 165 PRO B C 1
ATOM 2731 O O . PRO B 1 143 ? 105.514 106.364 65.482 1.00 17.49 165 PRO B O 1
ATOM 2735 N N . LEU B 1 144 ? 104.383 105.594 63.686 1.00 15.90 166 LEU B N 1
ATOM 2736 C CA . LEU B 1 144 ? 103.637 104.580 64.444 1.00 16.40 166 LEU B CA 1
ATOM 2737 C C . LEU B 1 144 ? 104.394 103.284 64.599 1.00 14.97 166 LEU B C 1
ATOM 2738 O O . LEU B 1 144 ? 104.535 102.742 65.711 1.00 15.09 166 LEU B O 1
ATOM 2743 N N . ASN B 1 145 ? 104.893 102.769 63.464 1.00 15.78 167 ASN B N 1
ATOM 2744 C CA . ASN B 1 145 ? 105.495 101.463 63.417 1.00 15.40 167 ASN B CA 1
ATOM 2745 C C . ASN B 1 145 ? 106.471 101.366 62.225 1.00 16.60 167 ASN B C 1
ATOM 2746 O O . ASN B 1 145 ? 106.584 102.296 61.405 1.00 15.42 167 ASN B O 1
ATOM 2751 N N . VAL B 1 146 ? 107.108 100.214 62.136 1.00 17.27 168 VAL B N 1
ATOM 2752 C CA . VAL B 1 146 ? 107.830 99.806 60.897 1.00 18.46 168 VAL B CA 1
ATOM 2753 C C . VAL B 1 146 ? 107.283 98.461 60.509 1.00 17.25 168 VAL B C 1
ATOM 2754 O O . VAL B 1 146 ? 107.237 97.548 61.334 1.00 20.29 168 VAL B O 1
ATOM 2758 N N . ILE B 1 147 ? 106.869 98.334 59.254 1.00 17.79 169 ILE B N 1
ATOM 2759 C CA . ILE B 1 147 ? 106.311 97.070 58.737 1.00 17.23 169 ILE B CA 1
ATOM 2760 C C . ILE B 1 147 ? 107.216 96.509 57.601 1.00 17.06 169 ILE B C 1
ATOM 2761 O O . ILE B 1 147 ? 107.081 96.921 56.424 1.00 16.11 169 ILE B O 1
ATOM 2766 N N . PRO B 1 148 ? 108.128 95.612 57.960 1.00 16.53 170 PRO B N 1
ATOM 2767 C CA . PRO B 1 148 ? 108.902 94.847 56.948 1.00 19.15 170 PRO B CA 1
ATOM 2768 C C . PRO B 1 148 ? 107.927 93.957 56.199 1.00 20.23 170 PRO B C 1
ATOM 2769 O O . PRO B 1 148 ? 106.932 93.436 56.798 1.00 17.21 170 PRO B O 1
ATOM 2773 N N A VAL B 1 149 ? 108.168 93.828 54.893 0.65 19.54 171 VAL B N 1
ATOM 2774 N N B VAL B 1 149 ? 108.136 93.825 54.891 0.35 19.78 171 VAL B N 1
ATOM 2775 C CA A VAL B 1 149 ? 107.348 93.017 53.990 0.65 19.82 171 VAL B CA 1
ATOM 2776 C CA B VAL B 1 149 ? 107.324 92.929 54.068 0.35 20.14 171 VAL B CA 1
ATOM 2777 C C A VAL B 1 149 ? 108.311 92.079 53.220 0.65 21.02 171 VAL B C 1
ATOM 2778 C C B VAL B 1 149 ? 108.230 92.114 53.146 0.35 20.94 171 VAL B C 1
ATOM 2779 O O A VAL B 1 149 ? 109.428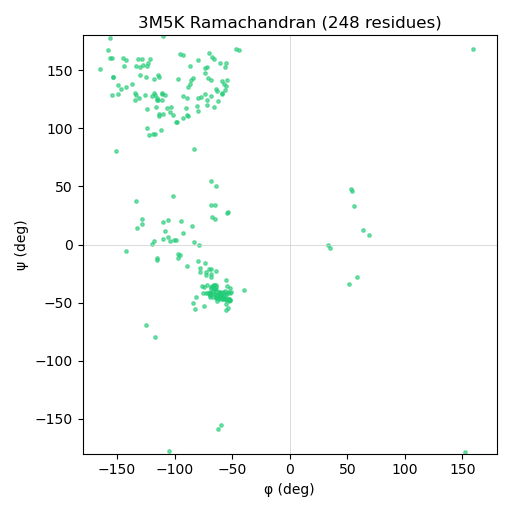 92.472 52.919 0.65 18.79 171 VAL B O 1
ATOM 2780 O O B VAL B 1 149 ? 109.193 92.643 52.603 0.35 19.95 171 VAL B O 1
ATOM 2787 N N . GLY B 1 150 ? 107.910 90.836 52.991 1.00 20.50 172 GLY B N 1
ATOM 2788 C CA . GLY B 1 150 ? 108.636 89.949 52.072 1.00 23.46 172 GLY B CA 1
ATOM 2789 C C . GLY B 1 150 ? 107.832 88.700 51.734 1.00 25.64 172 GLY B C 1
ATOM 2790 O O . GLY B 1 150 ? 106.779 88.423 52.331 1.00 23.74 172 GLY B O 1
ATOM 2791 N N . TYR B 1 151 ? 108.345 87.924 50.785 1.00 23.99 173 TYR B N 1
ATOM 2792 C CA . TYR B 1 151 ? 107.860 86.566 50.551 1.00 22.93 173 TYR B CA 1
ATOM 2793 C C . TYR B 1 151 ? 108.270 85.707 51.755 1.00 23.18 173 TYR B C 1
ATOM 2794 O O . TYR B 1 151 ? 109.425 85.708 52.153 1.00 24.61 173 TYR B O 1
ATOM 2803 N N . PRO B 1 152 ? 107.306 84.994 52.376 1.00 23.58 174 PRO B N 1
ATOM 2804 C CA . PRO B 1 152 ? 107.684 84.184 53.524 1.00 24.79 174 PRO B CA 1
ATOM 2805 C C . PRO B 1 152 ? 108.744 83.112 53.210 1.00 25.62 174 PRO B C 1
ATOM 2806 O O . PRO B 1 152 ? 108.662 82.462 52.173 1.00 25.29 174 PRO B O 1
ATOM 2826 N N . GLN B 1 154 ? 109.163 80.377 54.901 1.00 31.44 176 GLN B N 1
ATOM 2827 C CA . GLN B 1 154 ? 108.581 79.057 55.189 1.00 35.62 176 GLN B CA 1
ATOM 2828 C C . GLN B 1 154 ? 107.087 79.159 55.476 1.00 35.31 176 GLN B C 1
ATOM 2829 O O . GLN B 1 154 ? 106.594 80.248 55.689 1.00 30.01 176 GLN B O 1
ATOM 2835 N N . LYS B 1 155 ? 106.398 78.017 55.507 1.00 37.63 177 LYS B N 1
ATOM 2836 C CA . LYS B 1 155 ? 104.976 77.936 55.933 1.00 38.34 177 LYS B CA 1
ATOM 2837 C C . LYS B 1 155 ? 104.905 78.335 57.393 1.00 36.41 177 LYS B C 1
ATOM 2838 O O . LYS B 1 155 ? 105.736 77.909 58.181 1.00 37.59 177 LYS B O 1
ATOM 2840 N N . GLU B 1 156 ? 103.945 79.188 57.739 1.00 36.58 178 GLU B N 1
ATOM 2841 C CA . GLU B 1 156 ? 103.840 79.751 59.083 1.00 35.62 178 GLU B CA 1
ATOM 2842 C C . GLU B 1 156 ? 102.451 79.405 59.593 1.00 33.85 178 GLU B C 1
ATOM 2843 O O . GLU B 1 156 ? 101.533 79.234 58.807 1.00 30.62 178 GLU B O 1
ATOM 2849 N N . THR B 1 157 ? 102.282 79.318 60.909 1.00 34.66 179 THR B N 1
ATOM 2850 C CA . THR B 1 157 ? 100.977 78.906 61.460 1.00 34.42 179 THR B CA 1
ATOM 2851 C C . THR B 1 157 ? 100.300 80.115 62.117 1.00 28.63 179 THR B C 1
ATOM 2852 O O . THR B 1 157 ? 100.917 80.768 62.958 1.00 28.83 179 THR B O 1
ATOM 2856 N N . PRO B 1 158 ? 99.035 80.394 61.761 1.00 26.21 180 PRO B N 1
ATOM 2857 C CA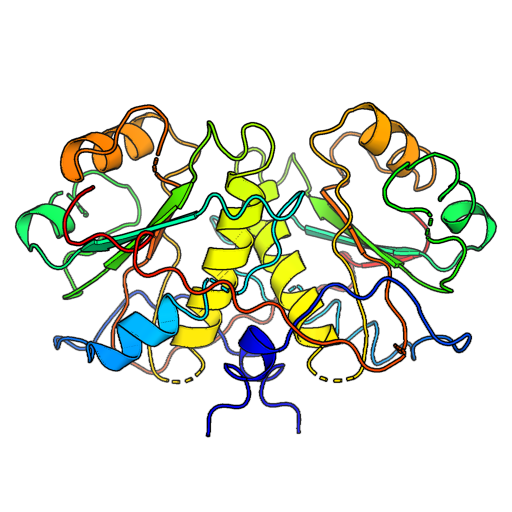 . PRO B 1 158 ? 98.295 81.425 62.499 1.00 24.05 180 PRO B CA 1
ATOM 2858 C C . PRO B 1 158 ? 97.884 80.923 63.897 1.00 24.55 180 PRO B C 1
ATOM 2859 O O . PRO B 1 158 ? 97.728 79.710 64.121 1.00 25.19 180 PRO B O 1
ATOM 2863 N N . LYS B 1 159 ? 97.750 81.876 64.813 1.00 23.60 181 LYS B N 1
ATOM 2864 C CA . LYS B 1 159 ? 97.269 81.647 66.157 1.00 21.09 181 LYS B CA 1
ATOM 2865 C C . LYS B 1 159 ? 95.771 81.690 66.171 1.00 21.53 181 LYS B C 1
ATOM 2866 O O . LYS B 1 159 ? 95.177 82.516 65.472 1.00 24.01 181 LYS B O 1
ATOM 2872 N N . ASN B 1 160 ? 95.150 80.805 66.960 1.00 21.37 182 ASN B N 1
ATOM 2873 C CA . ASN B 1 160 ? 93.711 80.870 67.194 1.00 22.78 182 ASN B CA 1
ATOM 2874 C C . ASN B 1 160 ? 93.510 81.584 68.512 1.00 21.07 182 ASN B C 1
ATOM 2875 O O . ASN B 1 160 ? 93.767 81.023 69.578 1.00 22.49 182 ASN B O 1
ATOM 2880 N N . LYS B 1 161 ? 93.068 82.826 68.427 1.00 20.67 183 LYS B N 1
ATOM 2881 C CA . LYS B 1 161 ? 92.979 83.688 69.592 1.00 18.94 183 LYS B CA 1
ATOM 2882 C C . LYS B 1 161 ? 91.566 83.762 70.190 1.00 21.06 183 LYS B C 1
ATOM 2883 O O . LYS B 1 161 ? 91.358 84.518 71.142 1.00 19.33 183 LYS B O 1
ATOM 2889 N N . TYR B 1 162 ? 90.610 83.006 69.661 1.00 21.09 184 TYR B N 1
ATOM 2890 C CA . TYR B 1 162 ? 89.236 83.031 70.177 1.00 22.09 184 TYR B CA 1
ATOM 2891 C C . TYR B 1 162 ? 89.173 82.650 71.641 1.00 23.28 184 TYR B C 1
ATOM 2892 O O . TYR B 1 162 ? 89.785 81.665 72.062 1.00 22.51 184 TYR B O 1
ATOM 2901 N N . ASN B 1 163 ? 88.494 83.486 72.423 1.00 21.69 185 ASN B N 1
ATOM 2902 C CA . ASN B 1 163 ? 88.296 83.250 73.844 1.00 24.00 185 ASN B CA 1
ATOM 2903 C C . ASN B 1 163 ? 86.942 83.809 74.250 1.00 23.01 185 ASN B C 1
ATOM 2904 O O . ASN B 1 163 ? 86.736 85.015 74.247 1.00 20.43 185 ASN B O 1
ATOM 2909 N N A VAL B 1 164 ? 86.023 82.925 74.621 0.50 23.58 186 VAL B N 1
ATOM 2910 N N B VAL B 1 164 ? 86.024 82.908 74.613 0.50 23.67 186 VAL B N 1
ATOM 2911 C CA A VAL B 1 164 ? 84.671 83.347 74.951 0.50 22.79 186 VAL B CA 1
ATOM 2912 C CA B VAL B 1 164 ? 84.653 83.268 75.002 0.50 23.20 186 VAL B CA 1
ATOM 2913 C C A VAL B 1 164 ? 84.628 84.211 76.219 0.50 21.52 186 VAL B C 1
ATOM 2914 C C B VAL B 1 164 ? 84.619 84.182 76.232 0.50 21.63 186 VAL B C 1
ATOM 2915 O O A VAL B 1 164 ? 83.685 84.971 76.416 0.50 22.02 186 VAL B O 1
ATOM 2916 O O B VAL B 1 164 ? 83.686 84.961 76.401 0.50 22.22 186 VAL B O 1
ATOM 2923 N N . GLN B 1 165 ? 85.655 84.132 77.064 1.00 20.78 187 GLN B N 1
ATOM 2924 C CA . GLN B 1 165 ? 85.701 84.958 78.260 1.00 24.62 187 GLN B CA 1
ATOM 2925 C C . GLN B 1 165 ? 85.937 86.445 77.960 1.00 22.76 187 GLN B C 1
ATOM 2926 O O . GLN B 1 165 ? 85.754 87.290 78.842 1.00 22.68 187 GLN B O 1
ATOM 2932 N N . GLN B 1 166 ? 86.349 86.764 76.735 1.00 22.09 188 GLN B N 1
ATOM 2933 C CA . GLN B 1 166 ? 86.497 88.143 76.302 1.00 21.75 188 GLN B CA 1
ATOM 2934 C C . GLN B 1 166 ? 85.246 88.703 75.605 1.00 21.90 188 GLN B C 1
ATOM 2935 O O . GLN B 1 166 ? 85.289 89.815 75.031 1.00 22.06 188 GLN B O 1
ATOM 2941 N N . ILE B 1 167 ? 84.133 87.955 75.661 1.00 20.55 189 ILE B N 1
ATOM 2942 C CA . ILE B 1 167 ? 82.838 88.375 75.133 1.00 21.33 189 ILE B CA 1
ATOM 2943 C C . ILE B 1 167 ? 81.876 88.616 76.322 1.00 21.48 189 ILE B C 1
ATOM 2944 O O . ILE B 1 167 ? 81.776 87.767 77.218 1.00 20.36 189 ILE B O 1
ATOM 2949 N N . HIS B 1 168 ? 81.212 89.767 76.320 1.00 19.97 190 HIS B N 1
ATOM 2950 C CA . HIS B 1 168 ? 80.342 90.229 77.410 1.00 19.87 190 HIS B CA 1
ATOM 2951 C C . HIS B 1 168 ? 78.999 90.647 76.783 1.00 22.63 190 HIS B C 1
ATOM 2952 O O . HIS B 1 168 ? 78.954 91.123 75.651 1.00 22.41 190 HIS B O 1
ATOM 2959 N N . HIS B 1 169 ? 77.896 90.430 77.499 1.00 24.00 191 HIS B N 1
ATOM 2960 C CA . HIS B 1 169 ? 76.568 90.743 76.962 1.00 25.86 191 HIS B CA 1
ATOM 2961 C C . HIS B 1 169 ? 75.909 91.844 77.811 1.00 23.02 191 HIS B C 1
ATOM 2962 O O . HIS B 1 169 ? 75.713 91.699 79.034 1.00 21.81 191 HIS B O 1
ATOM 2969 N N . ASN B 1 170 ? 75.632 92.964 77.153 1.00 25.23 192 ASN B N 1
ATOM 2970 C CA . ASN B 1 170 ? 74.985 94.147 77.755 1.00 23.86 192 ASN B CA 1
ATOM 2971 C C . ASN B 1 170 ? 75.726 94.878 78.859 1.00 25.87 192 ASN B C 1
ATOM 2972 O O . ASN B 1 170 ? 75.135 95.699 79.555 1.00 30.99 192 ASN B O 1
ATOM 2977 N N . GLY B 1 171 ? 77.000 94.581 79.042 1.00 22.76 193 GLY B N 1
ATOM 2978 C CA . GLY B 1 171 ? 77.801 95.224 80.046 1.00 20.95 193 GLY B CA 1
ATOM 2979 C C . GLY B 1 171 ? 78.866 94.247 80.439 1.00 19.66 193 GLY B C 1
ATOM 2980 O O . GLY B 1 171 ? 78.920 93.163 79.859 1.00 22.13 193 GLY B O 1
ATOM 2981 N N . TRP B 1 172 ? 79.707 94.632 81.385 1.00 21.56 194 TRP B N 1
ATOM 2982 C CA . TRP B 1 172 ? 80.799 93.807 81.807 1.00 21.95 194 TRP B CA 1
ATOM 2983 C C . TRP B 1 172 ? 80.270 92.458 82.336 1.00 27.09 194 TRP B C 1
ATOM 2984 O O . TRP B 1 172 ? 79.297 92.453 83.123 1.00 25.39 194 TRP B O 1
#